Protein AF-A0A4R6TN53-F1 (afdb_monomer)

Nearest PDB structures (foldseek):
  6bdd-assembly1_A  TM=8.957E-01  e=1.710E-15  Kordia algicida OT-1
  6bde-assembly1_A  TM=8.978E-01  e=3.043E-15  Kordia algicida OT-1
  4u9b-assembly1_A  TM=9.109E-01  e=9.668E-14  Shewanella oneidensis MR-1
  4u99-assembly2_B  TM=9.195E-01  e=2.045E-13  Shewanella oneidensis MR-1
  6wqe-assembly1_A  TM=8.572E-01  e=1.031E-11  Shewanella woodyi

Secondary structure (DSSP, 8-state):
-BHHHHHHHHHHHHHHH-HHHHHHHHTT---S--SPP-TT-B--HHHHHHHHHHHHHHTT--HHHHHHHHHHHHHHHHHHH-GGGTTT-SSHHHHHTTIIIIIHHHHHHH-TT----EEEEE-SSTTEEEEEEE-TT--HHHHHHHHHHHHHHTT--EEEEEEEEEETTEEEEEEEEEE-

Foldseek 3Di:
DFLLLVVLLLVLCCVPPNPVLSVVLLVPFPAPDPDRRDGRDDGDPVRVVRSLVSSCVSVVHDSLVSLLQSLLSVLVVCCVVCVVLPVVDLDLQVSVVCVVVPVVVVVCVSPVPDQDWDWDWDDPDPQKIKTKIFGPSPSVSSVNSNSVNSCVVSVKDWDWDWDWDDDPNGIIMITIIGID

pLDDT: mean 96.65, std 2.93, range [79.44, 98.81]

Solvent-accessible surface area (backbone atoms only — not comparable to full-atom values): 9981 Å² total; per-residue (Å²): 72,51,13,47,58,51,52,46,51,54,48,47,42,28,73,76,64,33,61,70,50,38,52,57,35,62,74,69,45,93,53,86,71,84,69,84,73,45,52,92,42,76,48,66,58,61,44,55,51,43,49,48,49,48,42,14,60,78,68,77,38,59,54,59,58,44,33,22,55,48,16,23,53,44,36,53,55,48,41,71,75,44,40,82,78,48,70,86,50,85,48,59,67,66,47,61,67,34,42,57,76,45,53,48,47,56,49,42,72,77,38,80,86,65,88,68,68,48,68,46,81,47,66,90,45,96,52,32,41,33,41,40,38,36,46,98,78,65,61,56,37,30,51,54,10,29,52,51,27,44,24,62,75,54,76,36,51,63,51,80,46,78,50,73,50,77,56,97,94,38,68,38,38,35,43,39,34,38,57,97

Structure (mmCIF, N/CA/C/O backbone):
data_AF-A0A4R6TN53-F1
#
_entry.id   AF-A0A4R6TN53-F1
#
loop_
_atom_site.group_PDB
_atom_site.id
_atom_site.type_symbol
_atom_site.label_atom_id
_atom_site.label_alt_id
_atom_site.label_comp_id
_atom_site.label_asym_id
_atom_site.label_entity_id
_atom_site.label_seq_id
_atom_site.pdbx_PDB_ins_code
_atom_site.Cartn_x
_atom_site.Cartn_y
_atom_site.Cartn_z
_atom_site.occupancy
_atom_site.B_iso_or_equiv
_atom_site.auth_seq_id
_atom_site.auth_comp_id
_atom_site.auth_asym_id
_atom_site.auth_atom_id
_atom_site.pdbx_PDB_model_num
ATOM 1 N N . MET A 1 1 ? -3.847 11.598 4.751 1.00 93.25 1 MET A N 1
ATOM 2 C CA . MET A 1 1 ? -4.171 10.329 4.074 1.00 93.25 1 MET A CA 1
ATOM 3 C C . MET A 1 1 ? -5.519 10.436 3.360 1.00 93.25 1 MET A C 1
ATOM 5 O O . MET A 1 1 ? -6.356 11.223 3.787 1.00 93.25 1 MET A O 1
ATOM 9 N N . LYS A 1 2 ? -5.751 9.711 2.255 1.00 94.12 2 LYS A N 1
ATOM 10 C CA . LYS A 1 2 ? -7.063 9.716 1.573 1.00 94.12 2 LYS A CA 1
ATOM 11 C C . LYS A 1 2 ? -8.054 8.764 2.237 1.00 94.12 2 LYS A C 1
ATOM 13 O O . LYS A 1 2 ? -7.668 7.660 2.607 1.00 94.12 2 LYS A O 1
ATOM 18 N N . GLY A 1 3 ? -9.325 9.166 2.305 1.00 95.62 3 GLY A N 1
ATOM 19 C CA . GLY A 1 3 ? -10.404 8.402 2.942 1.00 95.62 3 GLY A CA 1
ATOM 20 C C . GLY A 1 3 ? -10.583 6.991 2.386 1.00 95.62 3 GLY A C 1
ATOM 21 O O . GLY A 1 3 ? -10.908 6.074 3.127 1.00 95.62 3 GLY A O 1
ATOM 22 N N . ILE A 1 4 ? -10.276 6.776 1.103 1.00 95.50 4 ILE A N 1
ATOM 23 C CA . ILE A 1 4 ? -10.320 5.434 0.503 1.00 95.50 4 ILE A CA 1
ATOM 24 C C . ILE A 1 4 ? -9.406 4.429 1.224 1.00 95.50 4 ILE A C 1
ATOM 26 O O . ILE A 1 4 ? -9.763 3.260 1.317 1.00 95.50 4 ILE A O 1
ATOM 30 N N . ILE A 1 5 ? -8.264 4.872 1.761 1.00 96.81 5 ILE A N 1
ATOM 31 C CA . ILE A 1 5 ? -7.339 4.002 2.499 1.00 96.81 5 ILE A CA 1
ATOM 32 C C . ILE A 1 5 ? -7.921 3.632 3.867 1.00 96.81 5 ILE A C 1
ATOM 34 O O . ILE A 1 5 ? -7.822 2.475 4.260 1.00 96.81 5 ILE A O 1
ATOM 38 N N . PHE A 1 6 ? -8.611 4.560 4.540 1.00 98.19 6 PHE A N 1
ATOM 39 C CA . PHE A 1 6 ? -9.355 4.263 5.771 1.00 98.19 6 PHE A CA 1
ATOM 40 C C . PHE A 1 6 ? -10.470 3.254 5.517 1.00 98.19 6 PHE A C 1
ATOM 42 O O . PHE A 1 6 ? -10.532 2.234 6.190 1.00 98.19 6 PHE A O 1
ATOM 49 N N . ASN A 1 7 ? -11.286 3.470 4.478 1.00 98.19 7 ASN A N 1
ATOM 50 C CA . ASN A 1 7 ? -12.365 2.538 4.143 1.00 98.19 7 ASN A CA 1
ATOM 51 C C . ASN A 1 7 ? -11.832 1.131 3.820 1.00 98.19 7 ASN A C 1
ATOM 53 O O . ASN A 1 7 ? -12.486 0.136 4.121 1.00 98.19 7 ASN A O 1
ATOM 57 N N . ILE A 1 8 ? -10.650 1.029 3.204 1.00 98.50 8 ILE A N 1
ATOM 58 C CA . ILE A 1 8 ? -9.992 -0.259 2.955 1.00 98.50 8 ILE A CA 1
ATOM 59 C C . ILE A 1 8 ? -9.477 -0.880 4.259 1.00 98.50 8 ILE A C 1
ATOM 61 O O . ILE A 1 8 ? -9.660 -2.081 4.435 1.00 98.50 8 ILE A O 1
ATOM 65 N N . ALA A 1 9 ? -8.881 -0.100 5.165 1.00 98.50 9 ALA A N 1
ATOM 66 C CA . ALA A 1 9 ? -8.418 -0.583 6.468 1.00 98.50 9 ALA A CA 1
ATOM 67 C C . ALA A 1 9 ? -9.583 -1.107 7.327 1.00 98.50 9 ALA A C 1
ATOM 69 O O . ALA A 1 9 ? -9.539 -2.241 7.801 1.00 98.50 9 ALA A O 1
ATOM 70 N N . GLU A 1 10 ? -10.671 -0.342 7.435 1.00 98.44 10 GLU A N 1
ATOM 71 C CA . GLU A 1 10 ? -11.910 -0.767 8.099 1.00 98.44 10 GLU A CA 1
ATOM 72 C C . GLU A 1 10 ? -12.455 -2.049 7.463 1.00 98.44 10 GLU A C 1
ATOM 74 O O . GLU A 1 10 ? -12.760 -3.023 8.153 1.00 98.44 10 GLU A O 1
ATOM 79 N N . LYS A 1 11 ? -12.508 -2.100 6.123 1.00 98.62 11 LYS A N 1
ATOM 80 C CA . LYS A 1 11 ? -12.991 -3.283 5.408 1.00 98.62 11 LYS A CA 1
ATOM 81 C C . LYS A 1 11 ? -12.088 -4.495 5.610 1.00 98.62 11 LYS A C 1
ATOM 83 O O . LYS A 1 11 ? -12.608 -5.607 5.700 1.00 98.62 11 LYS A O 1
ATOM 88 N N . PHE A 1 12 ? -10.772 -4.310 5.663 1.00 98.69 12 PHE A N 1
ATOM 89 C CA . PHE A 1 12 ? -9.805 -5.365 5.956 1.00 98.69 12 PHE A CA 1
ATOM 90 C C . PHE A 1 12 ? -10.070 -5.955 7.342 1.00 98.69 12 PHE A C 1
ATOM 92 O O . PHE A 1 12 ? -10.253 -7.168 7.456 1.00 98.69 12 PHE A O 1
ATOM 99 N N . ILE A 1 13 ? -10.189 -5.095 8.359 1.00 98.62 13 ILE A N 1
ATOM 100 C CA . ILE A 1 13 ? -10.469 -5.499 9.739 1.00 98.62 13 ILE A CA 1
ATOM 101 C C . ILE A 1 13 ? -11.800 -6.252 9.816 1.00 98.62 13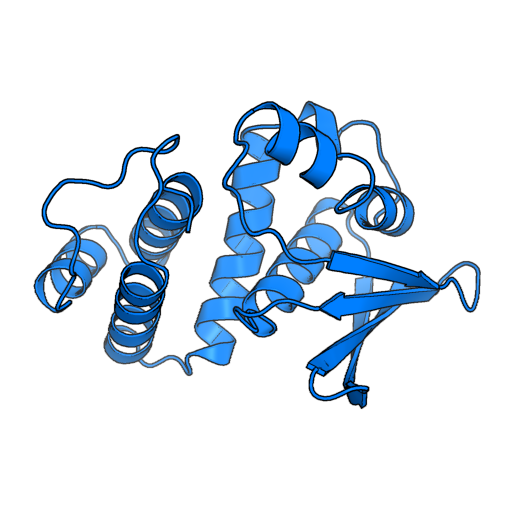 ILE A C 1
ATOM 103 O O . ILE A 1 13 ? -11.830 -7.381 10.302 1.00 98.62 13 ILE A O 1
ATOM 107 N N . ALA A 1 14 ? -12.881 -5.689 9.269 1.00 98.50 14 ALA A N 1
ATOM 108 C CA . ALA A 1 14 ? -14.193 -6.333 9.270 1.00 98.50 14 ALA A CA 1
ATOM 109 C C . ALA A 1 14 ? -14.186 -7.681 8.531 1.00 98.50 14 ALA A C 1
ATOM 111 O O . ALA A 1 14 ? -14.778 -8.652 8.995 1.00 98.50 14 ALA A O 1
ATOM 112 N N . THR A 1 15 ? -13.487 -7.771 7.394 1.00 98.25 15 THR A N 1
ATOM 113 C CA . THR A 1 15 ? -13.427 -9.004 6.592 1.00 98.25 15 THR A CA 1
ATOM 114 C C . THR A 1 15 ? -12.624 -10.105 7.289 1.00 98.25 15 THR A C 1
ATOM 116 O O . THR A 1 15 ? -12.972 -11.277 7.166 1.00 98.25 15 THR A O 1
ATOM 119 N N . ARG A 1 16 ? -11.545 -9.758 8.000 1.00 97.62 16 ARG A N 1
ATOM 120 C CA . ARG A 1 16 ? -10.657 -10.735 8.651 1.00 97.62 16 ARG A CA 1
ATOM 121 C C . ARG A 1 16 ? -11.084 -11.099 10.068 1.00 97.62 16 ARG A C 1
ATOM 123 O O . ARG A 1 16 ? -10.923 -12.251 10.458 1.00 97.62 16 ARG A O 1
ATOM 130 N N . PHE A 1 17 ? -11.614 -10.141 10.821 1.00 97.44 17 PHE A N 1
ATOM 131 C CA . PHE A 1 17 ? -11.842 -10.273 12.262 1.00 97.44 17 PHE A CA 1
ATOM 132 C C . PHE A 1 17 ? -13.297 -10.014 12.686 1.00 97.44 17 PHE A C 1
ATOM 134 O O . PHE A 1 17 ? -13.627 -10.200 13.855 1.00 97.44 17 PHE A O 1
ATOM 141 N N . GLY A 1 18 ? -14.171 -9.636 11.747 1.00 98.19 18 GLY A N 1
ATOM 142 C CA . GLY A 1 18 ? -15.596 -9.391 11.978 1.00 98.19 18 GLY A CA 1
ATOM 143 C C . GLY A 1 18 ? -15.933 -7.938 12.331 1.00 98.19 18 GLY A C 1
ATOM 144 O O . GLY A 1 18 ? -15.102 -7.189 12.844 1.00 98.19 18 GLY A O 1
ATOM 145 N N . GLU A 1 19 ? -17.184 -7.550 12.071 1.00 97.88 19 GLU A N 1
ATOM 146 C CA . GLU A 1 19 ? -17.704 -6.190 12.311 1.00 97.88 19 GLU A CA 1
ATOM 147 C C . GLU A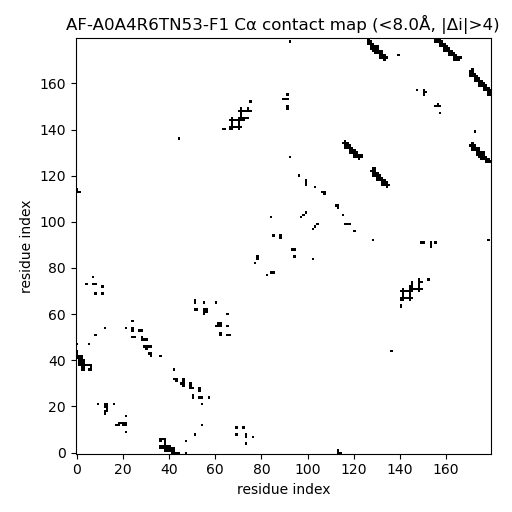 1 19 ? -17.638 -5.790 13.796 1.00 97.88 19 GLU A C 1
ATOM 149 O O . GLU A 1 19 ? -17.276 -4.665 14.121 1.00 97.88 19 GLU A O 1
ATOM 154 N N . GLU A 1 20 ? -17.892 -6.728 14.717 1.00 97.94 20 GLU A N 1
ATOM 155 C CA . GLU A 1 20 ? -17.789 -6.464 16.161 1.00 97.94 20 GLU A CA 1
ATOM 156 C C . GLU A 1 20 ? -16.356 -6.080 16.562 1.00 97.94 20 GLU A C 1
ATOM 158 O O . GLU A 1 20 ? -16.141 -5.183 17.378 1.00 97.94 20 GLU A O 1
ATOM 163 N N . LYS A 1 21 ? -15.346 -6.732 15.967 1.00 97.62 21 LYS A N 1
ATOM 164 C CA . LYS A 1 21 ? -13.945 -6.403 16.242 1.00 97.62 21 LYS A CA 1
ATOM 165 C C . LYS A 1 21 ? -13.587 -5.026 15.692 1.00 97.62 21 LYS A C 1
ATOM 167 O O . LYS A 1 21 ? -12.883 -4.285 16.373 1.00 97.62 21 LYS A O 1
ATOM 172 N N . LEU A 1 22 ? -14.086 -4.682 14.503 1.00 98.31 22 LEU A N 1
ATOM 173 C CA . LEU A 1 22 ? -13.931 -3.344 13.936 1.00 98.31 22 LEU A CA 1
ATOM 174 C C . LEU A 1 22 ? -14.502 -2.276 14.880 1.00 98.31 22 LEU A C 1
ATOM 176 O O . LEU A 1 22 ? -13.798 -1.324 15.202 1.00 98.31 22 LEU A O 1
ATOM 180 N N . GLU A 1 23 ? -15.727 -2.455 15.375 1.00 97.38 23 GLU A N 1
ATOM 181 C CA . GLU A 1 23 ? -16.364 -1.511 16.303 1.00 97.38 23 GLU A CA 1
ATOM 182 C C . GLU A 1 23 ? -15.561 -1.351 17.603 1.00 97.38 23 GLU A C 1
ATOM 184 O O . GLU A 1 23 ? -15.330 -0.229 18.060 1.00 97.38 23 GLU A O 1
ATOM 189 N N . GLN A 1 24 ? -15.068 -2.460 18.167 1.00 97.81 24 GLN A N 1
ATOM 190 C CA . GLN A 1 24 ? -14.203 -2.444 19.352 1.00 97.81 24 GLN A CA 1
ATOM 191 C C . GLN A 1 24 ? -12.887 -1.694 19.112 1.00 97.81 24 GLN A C 1
ATOM 193 O O . GLN A 1 24 ? -12.404 -1.018 20.019 1.00 97.81 24 GLN A O 1
ATOM 198 N N . ILE A 1 25 ? -12.291 -1.837 17.925 1.00 97.88 25 ILE A N 1
ATOM 199 C CA . ILE A 1 25 ? -11.055 -1.141 17.549 1.00 97.88 25 ILE A CA 1
ATOM 200 C C . ILE A 1 25 ? -11.325 0.355 17.401 1.00 97.88 25 ILE A C 1
ATOM 202 O O . ILE A 1 25 ? -10.659 1.147 18.059 1.00 97.88 25 ILE A O 1
ATOM 206 N N . LEU A 1 26 ? -12.318 0.744 16.595 1.00 97.25 26 LEU A N 1
ATOM 207 C CA . LEU A 1 26 ? -12.628 2.155 16.342 1.00 97.25 26 LEU A CA 1
ATOM 208 C C . LEU A 1 26 ? -13.023 2.892 17.628 1.00 97.25 26 LEU A C 1
ATOM 210 O O . LEU A 1 26 ? -12.590 4.017 17.841 1.00 97.25 26 LEU A O 1
ATOM 214 N N . SER A 1 27 ? -13.768 2.234 18.521 1.00 96.56 27 SER A N 1
ATOM 215 C CA . SER A 1 27 ? -14.154 2.801 19.824 1.00 96.56 27 SER A CA 1
ATOM 216 C C . SER A 1 27 ? -12.983 2.963 20.800 1.00 96.56 27 SER A C 1
ATOM 218 O O . SER A 1 27 ? -13.118 3.663 21.800 1.00 96.56 27 SER A O 1
ATOM 220 N N . ALA A 1 28 ? -11.861 2.281 20.553 1.00 97.50 28 ALA A N 1
ATOM 221 C CA . ALA A 1 28 ? -10.653 2.358 21.369 1.00 97.50 28 ALA A CA 1
ATOM 222 C C . ALA A 1 28 ? -9.599 3.323 20.801 1.00 97.50 28 ALA A C 1
ATOM 224 O O . ALA A 1 28 ? -8.576 3.517 21.447 1.00 97.50 28 ALA A O 1
ATOM 225 N N . CYS A 1 29 ? -9.830 3.899 19.617 1.00 97.44 29 CYS A N 1
ATOM 226 C CA . CYS A 1 29 ? -8.911 4.843 18.988 1.00 97.44 29 CYS A CA 1
ATOM 227 C C . CYS A 1 29 ? -9.164 6.274 19.478 1.00 97.44 29 CYS A C 1
ATOM 229 O O . CYS A 1 29 ? -10.311 6.718 19.555 1.00 97.44 29 CYS A O 1
ATOM 231 N N . GLU A 1 30 ? -8.092 7.029 19.709 1.00 96.31 30 GLU A N 1
ATOM 232 C CA . GLU A 1 30 ? -8.161 8.477 19.938 1.00 96.31 30 GLU A CA 1
ATOM 233 C C . GLU A 1 30 ? -7.920 9.229 18.618 1.00 96.31 30 GLU A C 1
ATOM 235 O O . GLU A 1 30 ? -6.810 9.665 18.319 1.00 96.31 30 GLU A O 1
ATOM 240 N N . LEU A 1 31 ? -8.966 9.345 17.791 1.00 97.38 31 LEU A N 1
ATOM 241 C CA . LEU A 1 31 ? -8.885 9.969 16.463 1.00 97.38 31 LEU A CA 1
ATOM 242 C C . LEU A 1 31 ? -9.101 11.488 16.518 1.00 97.38 31 LEU A C 1
ATOM 244 O O . LEU A 1 31 ? -9.965 11.979 17.248 1.00 97.38 31 LEU A O 1
ATOM 248 N N . GLU A 1 32 ? -8.369 12.233 15.687 1.00 97.19 32 GLU A N 1
ATOM 249 C CA . GLU A 1 32 ? -8.637 13.655 15.441 1.00 97.19 32 GLU A CA 1
ATOM 250 C C . GLU A 1 32 ? -9.936 13.839 14.638 1.00 97.19 32 GLU A C 1
ATOM 252 O O . GLU A 1 32 ? -10.703 14.777 14.877 1.00 97.19 32 GLU A O 1
ATOM 257 N N . THR A 1 33 ? -10.190 12.947 13.677 1.00 96.44 33 THR A N 1
ATOM 258 C CA . THR A 1 33 ? -11.419 12.938 12.876 1.00 96.44 33 THR A CA 1
ATOM 259 C C . THR A 1 33 ? -12.581 12.337 13.670 1.00 96.44 33 THR A C 1
ATOM 261 O O . THR A 1 33 ? -12.501 11.204 14.138 1.00 96.44 33 THR A O 1
ATOM 264 N N . ILE A 1 34 ? -13.694 13.072 13.766 1.00 92.50 34 ILE A N 1
ATOM 265 C CA . ILE A 1 34 ? -14.911 12.637 14.476 1.00 92.50 34 ILE A CA 1
ATOM 266 C C . ILE A 1 34 ? -15.932 12.040 13.497 1.00 92.50 34 ILE A C 1
ATOM 268 O O . ILE A 1 34 ? -16.672 11.113 13.828 1.00 92.50 34 ILE A O 1
ATOM 272 N N . GLU A 1 35 ? -16.005 12.583 12.283 1.00 93.25 35 GLU A N 1
ATOM 273 C CA . GLU A 1 35 ? -16.933 12.138 11.253 1.00 93.25 35 GLU A CA 1
ATOM 274 C C . GLU A 1 35 ? -16.449 10.870 10.528 1.00 93.25 35 GLU A C 1
ATOM 276 O O . GLU A 1 35 ? -15.248 10.639 10.396 1.00 93.25 35 GLU A O 1
ATOM 281 N N . PRO A 1 36 ? -17.365 10.066 9.955 1.00 93.81 36 PRO A N 1
ATOM 282 C CA . PRO A 1 36 ? -16.978 8.917 9.145 1.00 93.81 36 PRO A CA 1
ATOM 283 C C . PRO A 1 36 ? -16.060 9.280 7.968 1.00 93.81 36 PRO A C 1
ATOM 285 O O . PRO A 1 36 ? -16.263 10.281 7.268 1.00 93.81 36 PRO A O 1
ATOM 288 N N . PHE A 1 37 ? -15.095 8.405 7.682 1.00 96.88 37 PHE A N 1
ATOM 289 C CA . PHE A 1 37 ? -14.194 8.569 6.547 1.00 96.88 37 PHE A CA 1
ATOM 290 C C . PHE A 1 37 ? -14.931 8.350 5.219 1.00 96.88 37 PHE A C 1
ATOM 292 O O . PHE A 1 37 ? -15.433 7.264 4.929 1.00 96.88 37 PHE A O 1
ATOM 299 N N . VAL A 1 38 ? -14.950 9.365 4.357 1.00 95.25 38 VAL A N 1
ATOM 300 C CA . VAL A 1 38 ? -15.483 9.278 2.994 1.00 95.25 38 VAL A CA 1
ATOM 301 C C . VAL A 1 38 ? -14.349 9.234 1.975 1.00 95.25 38 VAL A C 1
ATOM 303 O O . VAL A 1 38 ? -13.401 10.014 2.040 1.00 95.25 38 VAL A O 1
ATOM 306 N N . GLY A 1 39 ? -14.459 8.339 0.990 1.00 91.94 39 GLY A N 1
ATOM 307 C CA . GLY A 1 39 ? -13.390 8.017 0.034 1.00 91.94 39 GLY A CA 1
ATOM 308 C C . GLY A 1 39 ? -12.611 9.210 -0.562 1.00 91.94 39 GLY A C 1
ATOM 309 O O . GLY A 1 39 ? -11.379 9.196 -0.507 1.00 91.94 39 GLY A O 1
ATOM 310 N N . PRO A 1 40 ? -13.283 10.241 -1.117 1.00 90.62 40 PRO A N 1
ATOM 311 C CA . PRO A 1 40 ? -12.615 11.417 -1.694 1.00 90.62 40 PRO A CA 1
ATOM 312 C C . PRO A 1 40 ? -11.935 12.346 -0.669 1.00 90.62 40 PRO A C 1
ATOM 314 O O . PRO A 1 40 ? -11.068 13.148 -1.046 1.00 90.62 40 PRO A O 1
ATOM 317 N N . GLY A 1 41 ? -12.333 12.248 0.604 1.00 92.56 41 GLY A N 1
ATOM 318 C CA . GLY A 1 41 ? -11.860 13.080 1.706 1.00 92.56 41 GLY A CA 1
ATOM 319 C C . GLY A 1 41 ? -10.368 12.915 1.993 1.00 92.56 41 GLY A C 1
ATOM 320 O O . GLY A 1 41 ? -9.730 11.935 1.591 1.00 92.56 41 GLY A O 1
ATOM 321 N N . THR A 1 42 ? -9.800 13.903 2.680 1.00 93.94 42 THR A N 1
ATOM 322 C CA . THR A 1 42 ? -8.416 13.887 3.165 1.00 93.94 42 THR A CA 1
ATOM 323 C C . THR A 1 42 ? -8.440 14.053 4.679 1.00 93.94 42 THR A C 1
ATOM 325 O O . THR A 1 42 ? -9.051 14.996 5.166 1.00 93.94 42 THR A O 1
ATOM 328 N N . TYR A 1 43 ? -7.743 13.169 5.383 1.00 95.19 43 TYR A N 1
ATOM 329 C CA . TYR A 1 43 ? -7.730 13.074 6.845 1.00 95.19 43 TYR A CA 1
ATOM 330 C C . TYR A 1 43 ? -6.290 13.052 7.374 1.00 95.19 43 TYR A C 1
ATOM 332 O O . TYR A 1 43 ? -5.373 12.816 6.573 1.00 95.19 43 TYR A O 1
ATOM 340 N N . PRO A 1 44 ? -6.051 13.292 8.672 1.00 96.12 44 PRO A N 1
ATOM 341 C CA . PRO A 1 44 ? -4.728 13.176 9.283 1.00 96.12 44 PRO A CA 1
ATOM 342 C C . PRO A 1 44 ? -4.087 11.805 9.039 1.00 96.12 44 PRO A C 1
ATOM 344 O O . PRO A 1 44 ? -4.762 10.782 8.974 1.00 96.12 44 PRO A O 1
ATOM 347 N N . ASP A 1 45 ? -2.765 11.771 8.849 1.00 95.56 45 ASP A N 1
ATOM 348 C CA . ASP A 1 45 ? -2.046 10.495 8.716 1.00 95.56 45 ASP A CA 1
ATOM 349 C C . ASP A 1 45 ? -2.028 9.729 10.051 1.00 95.56 45 ASP A C 1
ATOM 351 O O . ASP A 1 45 ? -2.093 8.501 10.040 1.00 95.56 45 ASP A O 1
ATOM 355 N N . ASN A 1 46 ? -2.003 10.456 11.177 1.00 96.81 46 ASN A N 1
ATOM 356 C CA . ASN A 1 46 ? -2.037 9.884 12.522 1.00 96.81 46 ASN A CA 1
ATOM 357 C C . ASN A 1 46 ? -3.297 9.059 12.773 1.00 96.81 46 ASN A C 1
ATOM 359 O O . ASN A 1 46 ? -3.170 7.972 13.316 1.00 96.81 46 ASN A O 1
ATOM 363 N N . ASP A 1 47 ? -4.467 9.497 12.302 1.00 98.12 47 ASP A N 1
ATOM 364 C CA . ASP A 1 47 ? -5.711 8.736 12.473 1.00 98.12 47 ASP A CA 1
ATOM 365 C C . ASP A 1 47 ? -5.625 7.338 11.845 1.00 98.12 47 ASP A C 1
ATOM 367 O O . ASP A 1 47 ? -6.083 6.360 12.430 1.00 98.12 47 ASP A O 1
ATOM 371 N N . LEU A 1 48 ? -5.008 7.203 10.660 1.00 97.88 48 LEU A N 1
ATOM 372 C CA . LEU A 1 48 ? -4.834 5.876 10.056 1.00 97.88 48 LEU A CA 1
ATOM 373 C C . LEU A 1 48 ? -3.860 5.036 10.885 1.00 97.88 48 LEU A C 1
ATOM 375 O O . LEU A 1 48 ? -4.088 3.843 11.076 1.00 97.88 48 LEU A O 1
ATOM 379 N N . MET A 1 49 ? -2.763 5.645 11.337 1.00 97.81 49 MET A N 1
ATOM 380 C CA . MET A 1 49 ? -1.758 4.938 12.125 1.00 97.81 49 MET A CA 1
ATOM 381 C C . MET A 1 49 ? -2.324 4.485 13.470 1.00 97.81 49 MET A C 1
ATOM 383 O O . MET A 1 49 ? -2.062 3.353 13.859 1.00 97.81 49 MET A O 1
ATOM 387 N N . GLU A 1 50 ? -3.148 5.301 14.123 1.00 98.31 50 GLU A N 1
ATOM 388 C CA . GLU A 1 50 ? -3.874 4.955 15.346 1.00 98.31 50 GLU A CA 1
ATOM 389 C C . GLU A 1 50 ? -4.764 3.726 15.125 1.00 98.31 50 GLU A C 1
ATOM 391 O O . GLU A 1 50 ? -4.637 2.734 15.841 1.00 98.31 50 GLU A O 1
ATOM 396 N N . ILE A 1 51 ? -5.580 3.721 14.062 1.00 98.50 51 ILE A N 1
ATOM 397 C CA . ILE A 1 51 ? -6.416 2.561 13.709 1.00 98.50 51 ILE A CA 1
ATOM 398 C C . ILE A 1 51 ? -5.556 1.314 13.490 1.00 98.50 51 ILE A C 1
ATOM 400 O O . ILE A 1 51 ? -5.892 0.242 13.988 1.00 98.50 51 ILE A O 1
ATOM 404 N N . VAL A 1 52 ? -4.447 1.431 12.757 1.00 98.50 52 VAL A N 1
ATOM 405 C CA . VAL A 1 52 ? -3.533 0.311 12.485 1.00 98.50 52 VAL A CA 1
ATOM 406 C C . VAL A 1 52 ? -2.897 -0.219 13.771 1.00 98.50 52 VAL A C 1
ATOM 408 O O . VAL A 1 52 ? -2.864 -1.432 13.970 1.00 98.50 52 VAL A O 1
ATOM 411 N N . HIS A 1 53 ? -2.392 0.662 14.635 1.00 98.44 53 HIS A N 1
ATOM 412 C CA . HIS A 1 53 ? -1.743 0.287 15.889 1.00 98.44 53 HIS A CA 1
ATOM 413 C C . HIS A 1 53 ? -2.730 -0.391 16.841 1.00 98.44 53 HIS A C 1
ATOM 415 O O . HIS A 1 53 ? -2.467 -1.509 17.291 1.00 98.44 53 HIS A O 1
ATOM 421 N N . THR A 1 54 ? -3.892 0.224 17.059 1.00 98.62 54 THR A N 1
ATOM 422 C CA . THR A 1 54 ? -4.952 -0.325 17.909 1.00 98.62 54 THR A CA 1
ATOM 423 C C . THR A 1 54 ? -5.489 -1.638 17.346 1.00 98.62 54 THR A C 1
ATOM 425 O O . THR A 1 54 ? -5.705 -2.591 18.096 1.00 98.62 54 THR A O 1
ATOM 428 N N . ALA A 1 55 ? -5.658 -1.748 16.024 1.00 98.56 55 ALA A N 1
ATOM 429 C CA . ALA A 1 55 ? -6.073 -2.996 15.393 1.00 98.56 55 ALA 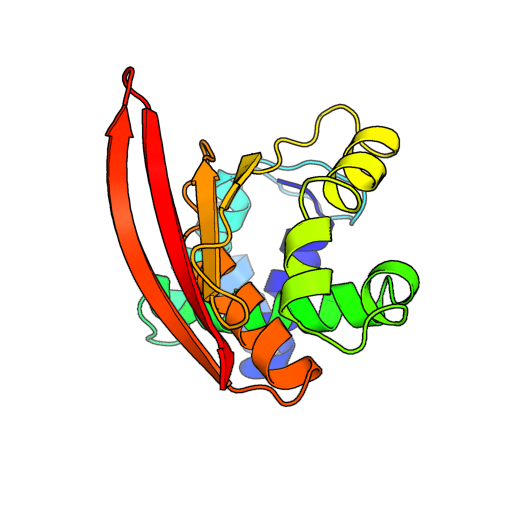A CA 1
ATOM 430 C C . ALA A 1 55 ? -5.049 -4.112 15.610 1.00 98.56 55 ALA A C 1
ATOM 432 O O . ALA A 1 55 ? -5.433 -5.189 16.060 1.00 98.56 55 ALA A O 1
ATOM 433 N N . ALA A 1 56 ? -3.771 -3.848 15.321 1.00 98.50 56 ALA A N 1
ATOM 434 C CA . ALA A 1 56 ? -2.682 -4.808 15.466 1.00 98.50 56 ALA A CA 1
ATOM 435 C C . ALA A 1 56 ? -2.572 -5.330 16.909 1.00 98.50 56 ALA A C 1
ATOM 437 O O . ALA A 1 56 ? -2.502 -6.541 17.114 1.00 98.50 56 ALA A O 1
ATOM 438 N N . GLU A 1 57 ? -2.667 -4.445 17.907 1.00 98.25 57 GLU A N 1
ATOM 439 C CA . GLU A 1 57 ? -2.694 -4.827 19.323 1.00 98.25 57 GLU A CA 1
ATOM 440 C C . GLU A 1 57 ? -3.906 -5.714 19.657 1.00 98.25 57 GLU A C 1
ATOM 442 O O . GLU A 1 57 ? -3.762 -6.776 20.262 1.00 98.25 57 GLU A O 1
ATOM 447 N N . LYS A 1 58 ? -5.115 -5.322 19.230 1.00 97.50 58 LYS A N 1
ATOM 448 C CA . LYS A 1 58 ? -6.362 -6.046 19.544 1.00 97.50 58 LYS A CA 1
ATOM 449 C C . LYS A 1 58 ? -6.446 -7.439 18.924 1.00 97.50 58 LYS A C 1
ATOM 451 O O . LYS A 1 58 ? -7.254 -8.247 19.394 1.00 97.50 58 LYS A O 1
ATOM 456 N N . VAL A 1 59 ? -5.677 -7.702 17.870 1.00 96.88 59 VAL A N 1
ATOM 457 C CA . VAL A 1 59 ? -5.626 -9.003 17.184 1.00 96.88 59 VAL A CA 1
ATOM 458 C C . VAL A 1 59 ? -4.315 -9.757 17.429 1.00 96.88 59 VAL A C 1
ATOM 460 O O . VAL A 1 59 ? -4.106 -10.793 16.805 1.00 96.88 59 VAL A O 1
ATOM 463 N N . ASP A 1 60 ? -3.471 -9.262 18.341 1.00 97.31 60 ASP A N 1
ATOM 464 C CA . ASP A 1 60 ? -2.184 -9.857 18.726 1.00 97.31 60 ASP A CA 1
ATOM 465 C C . ASP A 1 60 ? -1.243 -10.101 17.529 1.00 97.31 60 ASP A C 1
ATOM 467 O O . ASP A 1 60 ? -0.643 -11.165 17.365 1.00 97.31 60 ASP A O 1
ATOM 471 N N . LEU A 1 61 ? -1.135 -9.099 16.649 1.00 97.75 61 LEU A N 1
ATOM 472 C CA . LEU A 1 61 ? -0.210 -9.100 15.517 1.00 97.75 61 LEU A CA 1
ATOM 473 C C . LEU A 1 61 ? 0.827 -7.979 15.655 1.00 97.75 61 LEU A C 1
ATOM 475 O O . LEU A 1 61 ? 0.481 -6.849 15.999 1.00 97.75 61 LEU A O 1
ATOM 479 N N . PRO A 1 62 ? 2.103 -8.225 15.304 1.00 98.44 62 PRO A N 1
ATOM 480 C CA . PRO A 1 62 ? 3.059 -7.145 15.111 1.00 98.44 62 PRO A CA 1
ATOM 481 C C . PRO A 1 62 ? 2.562 -6.169 14.038 1.00 98.44 62 PRO A C 1
ATOM 483 O O . PRO A 1 62 ? 2.128 -6.587 12.965 1.00 98.44 62 PRO A O 1
ATOM 486 N N . VAL A 1 63 ? 2.695 -4.864 14.282 1.00 98.38 63 VAL A N 1
ATOM 487 C CA . VAL A 1 63 ? 2.277 -3.812 13.334 1.00 98.38 63 VAL A CA 1
ATOM 488 C C . VAL A 1 63 ? 2.849 -4.009 11.920 1.00 98.38 63 VAL A C 1
ATOM 490 O O . VAL A 1 63 ? 2.076 -3.878 10.970 1.00 98.38 63 VAL A O 1
ATOM 493 N N . PRO A 1 64 ? 4.139 -4.375 11.732 1.00 98.19 64 PRO A N 1
ATOM 494 C CA . PRO A 1 64 ? 4.667 -4.677 10.400 1.00 98.19 64 PRO A CA 1
ATOM 495 C C . PRO A 1 64 ? 3.895 -5.793 9.689 1.00 98.19 64 PRO A C 1
ATOM 497 O O . PRO A 1 64 ? 3.554 -5.668 8.518 1.00 98.19 64 PRO A O 1
ATOM 500 N N . GLU A 1 65 ? 3.555 -6.864 10.406 1.00 98.50 65 GLU A N 1
ATOM 501 C CA . GLU A 1 65 ? 2.812 -7.996 9.848 1.00 98.50 65 GLU A CA 1
ATOM 502 C C . GLU A 1 65 ? 1.371 -7.601 9.499 1.00 98.50 65 GLU A C 1
ATOM 504 O O . GLU A 1 65 ? 0.892 -7.888 8.401 1.00 98.50 65 GLU A O 1
ATOM 509 N N . PHE A 1 66 ? 0.700 -6.854 10.380 1.00 98.62 66 PHE A N 1
ATOM 510 C CA . PHE A 1 66 ? -0.633 -6.316 1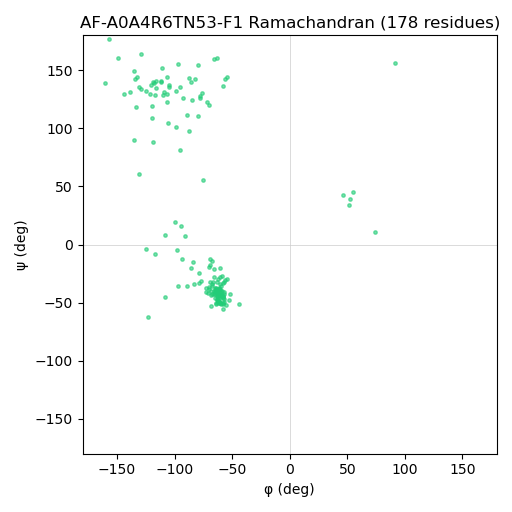0.105 1.00 98.62 66 PHE A CA 1
ATOM 511 C C . PHE A 1 66 ? -0.637 -5.425 8.852 1.00 98.62 66 PHE A C 1
ATOM 513 O O . PHE A 1 66 ? -1.490 -5.574 7.978 1.00 98.62 66 PHE A O 1
ATOM 520 N N . MET A 1 67 ? 0.344 -4.527 8.729 1.00 98.62 67 MET A N 1
ATOM 521 C CA . MET A 1 67 ? 0.491 -3.625 7.583 1.00 98.62 67 MET A CA 1
ATOM 522 C C . MET A 1 67 ? 0.758 -4.375 6.275 1.00 98.62 67 MET A C 1
ATOM 524 O O . MET A 1 67 ? 0.192 -3.999 5.247 1.00 98.62 67 MET A O 1
ATOM 528 N N . LYS A 1 68 ? 1.546 -5.459 6.299 1.00 98.69 68 LYS A N 1
ATOM 529 C CA . LYS A 1 68 ? 1.753 -6.335 5.131 1.00 98.69 68 LYS A CA 1
ATOM 530 C C . LYS A 1 68 ? 0.458 -7.012 4.697 1.00 98.69 68 LYS A C 1
ATOM 532 O O . LYS A 1 68 ? 0.105 -6.966 3.518 1.00 98.69 68 LYS A O 1
ATOM 537 N N . GLN A 1 69 ? -0.291 -7.585 5.637 1.00 98.75 69 GLN A N 1
ATOM 538 C CA . GLN A 1 69 ? -1.580 -8.216 5.334 1.00 98.75 69 GLN A CA 1
ATOM 539 C C . GLN A 1 69 ? -2.609 -7.200 4.822 1.00 98.75 69 GLN A C 1
ATOM 541 O O . GLN A 1 69 ? -3.333 -7.470 3.860 1.00 98.75 69 GLN A O 1
ATOM 546 N N . MET A 1 70 ? -2.645 -6.006 5.417 1.00 98.69 70 MET A N 1
ATOM 547 C CA . MET A 1 70 ? -3.495 -4.912 4.956 1.00 98.69 70 MET A CA 1
ATOM 548 C C . MET A 1 70 ? -3.083 -4.434 3.560 1.00 98.69 70 MET A C 1
ATOM 550 O O . MET A 1 70 ? -3.952 -4.180 2.729 1.00 98.69 70 MET A O 1
ATOM 554 N N . GLY A 1 71 ? -1.784 -4.334 3.263 1.00 98.75 71 GLY A N 1
ATOM 555 C CA . GLY A 1 71 ? -1.267 -3.948 1.947 1.00 98.75 71 GLY A CA 1
ATOM 556 C C . GLY A 1 71 ? -1.662 -4.936 0.856 1.00 98.75 71 GLY A C 1
ATOM 557 O O . GLY A 1 71 ? -2.151 -4.530 -0.198 1.00 98.75 71 GLY A O 1
ATOM 558 N N . HIS A 1 72 ? -1.558 -6.233 1.149 1.00 98.81 72 HIS A N 1
ATOM 559 C CA . HIS A 1 72 ? -2.030 -7.301 0.266 1.00 98.81 72 HIS A CA 1
ATOM 560 C C . HIS A 1 72 ? -3.522 -7.152 -0.040 1.00 98.81 72 HIS A C 1
ATOM 562 O O . HIS A 1 72 ? -3.918 -7.051 -1.202 1.00 98.81 72 HIS A O 1
ATOM 568 N N . PHE A 1 73 ? -4.350 -7.001 0.996 1.00 98.81 73 PHE A N 1
ATOM 569 C CA . PHE A 1 73 ? -5.785 -6.770 0.831 1.00 98.81 73 PHE A CA 1
ATOM 570 C C . PHE A 1 73 ? -6.092 -5.476 0.056 1.00 98.81 73 PHE A C 1
ATOM 572 O O . PHE A 1 73 ? -7.005 -5.436 -0.774 1.00 98.81 73 PHE A O 1
ATOM 579 N N . THR A 1 74 ? -5.311 -4.420 0.302 1.00 98.69 74 THR A N 1
ATOM 580 C CA . THR A 1 74 ? -5.441 -3.119 -0.364 1.00 98.69 74 THR A CA 1
ATOM 581 C C . THR A 1 74 ? -5.251 -3.251 -1.867 1.00 98.69 74 THR A C 1
ATOM 583 O O . THR A 1 74 ? -6.048 -2.686 -2.617 1.00 98.69 74 THR A O 1
ATOM 586 N N . PHE A 1 75 ? -4.259 -4.027 -2.317 1.00 98.69 75 PHE A N 1
ATOM 587 C CA . PHE A 1 75 ? -4.038 -4.262 -3.743 1.00 98.69 75 PHE A CA 1
ATOM 588 C C . PHE A 1 75 ? -5.307 -4.808 -4.413 1.00 98.69 75 PHE A C 1
ATOM 590 O O . PHE A 1 75 ? -5.800 -4.209 -5.369 1.00 98.69 75 PHE A O 1
ATOM 597 N N . PHE A 1 76 ? -5.900 -5.874 -3.865 1.00 98.56 76 PHE A N 1
ATOM 598 C CA . PHE A 1 76 ? -7.103 -6.482 -4.441 1.00 98.56 76 PHE A CA 1
ATOM 599 C C . PHE A 1 76 ? -8.297 -5.529 -4.461 1.00 98.56 76 PHE A C 1
ATOM 601 O O . PHE A 1 76 ? -9.025 -5.478 -5.451 1.00 98.56 76 PHE A O 1
ATOM 608 N N . LYS A 1 77 ? -8.493 -4.731 -3.404 1.00 98.44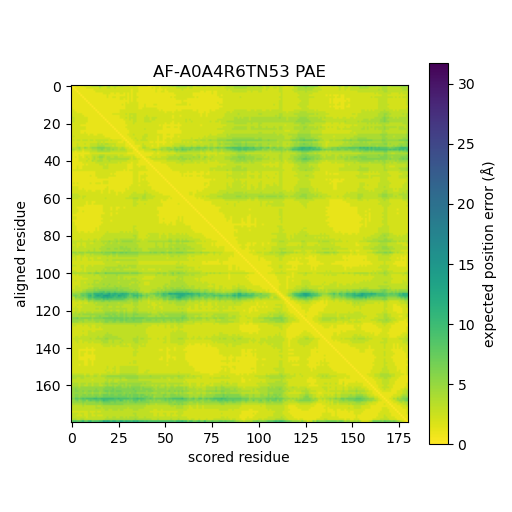 77 LYS A N 1
ATOM 609 C CA . LYS A 1 77 ? -9.589 -3.750 -3.362 1.00 98.44 77 LYS A CA 1
ATOM 610 C C . LYS A 1 77 ? -9.403 -2.623 -4.373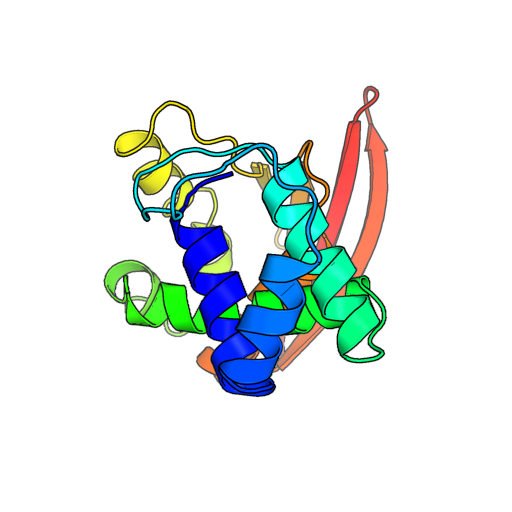 1.00 98.44 77 LYS A C 1
ATOM 612 O O . LYS A 1 77 ? -10.384 -2.160 -4.955 1.00 98.44 77 LYS A O 1
ATOM 617 N N . LEU A 1 78 ? -8.167 -2.188 -4.610 1.00 97.50 78 LEU A N 1
ATOM 618 C CA . LEU A 1 78 ? -7.871 -1.190 -5.637 1.00 97.50 78 LEU A CA 1
ATOM 619 C C . LEU A 1 78 ? -8.001 -1.772 -7.049 1.00 97.50 78 LEU A C 1
ATOM 621 O O . LEU A 1 78 ? -8.585 -1.111 -7.905 1.00 97.50 78 LEU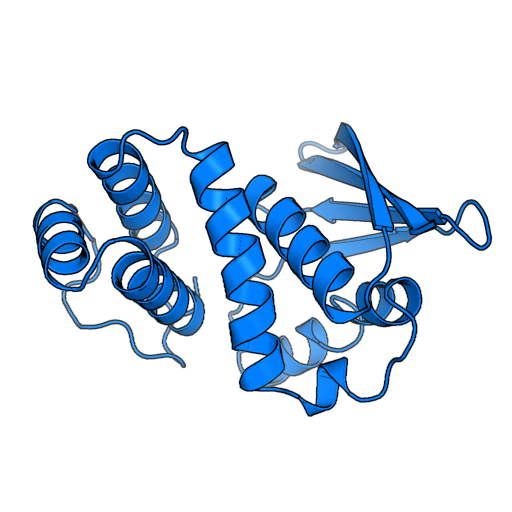 A O 1
ATOM 625 N N . ALA A 1 79 ? -7.535 -3.001 -7.280 1.00 97.69 79 ALA A N 1
ATOM 626 C CA . ALA A 1 79 ? -7.664 -3.697 -8.560 1.00 97.69 79 ALA A CA 1
ATOM 627 C C . ALA A 1 79 ? -9.136 -3.960 -8.929 1.00 97.69 79 ALA A C 1
ATOM 629 O O . ALA A 1 79 ? -9.537 -3.721 -10.064 1.00 97.69 79 ALA A O 1
ATOM 630 N N . GLU A 1 80 ? -9.961 -4.369 -7.960 1.00 97.31 80 GLU A N 1
ATOM 631 C CA . GLU A 1 80 ? -11.412 -4.541 -8.123 1.00 97.31 80 GLU A CA 1
ATOM 632 C C . GLU A 1 80 ? -12.104 -3.216 -8.473 1.00 97.31 80 GLU A C 1
ATOM 634 O O . GLU A 1 80 ? -12.969 -3.161 -9.347 1.00 97.31 80 GLU A O 1
ATOM 639 N N . ARG A 1 81 ? -11.718 -2.126 -7.800 1.00 95.88 81 ARG A N 1
ATOM 640 C CA . ARG A 1 81 ? -12.343 -0.810 -7.980 1.00 95.88 81 ARG A CA 1
ATOM 641 C C . ARG A 1 81 ? -11.893 -0.096 -9.254 1.00 95.88 81 ARG A C 1
ATOM 643 O O . ARG A 1 81 ? -12.669 0.673 -9.822 1.00 95.88 81 ARG A O 1
ATOM 650 N N . TYR A 1 82 ? -10.654 -0.318 -9.686 1.00 95.69 82 TYR A N 1
ATOM 651 C CA . TYR A 1 82 ? -10.045 0.343 -10.839 1.00 95.69 82 TYR A CA 1
ATOM 652 C C . TYR A 1 82 ? -9.391 -0.667 -11.797 1.00 95.69 82 TYR A C 1
ATOM 654 O O . TYR A 1 82 ? -8.190 -0.574 -12.073 1.00 95.69 82 TYR A O 1
ATOM 662 N N . PRO A 1 83 ? -10.171 -1.607 -12.363 1.00 96.88 83 PRO A N 1
ATOM 663 C CA . PRO A 1 83 ? -9.630 -2.714 -13.153 1.00 96.88 83 PRO A CA 1
ATOM 664 C C . PRO A 1 83 ? -8.864 -2.238 -14.389 1.00 96.88 83 PRO A C 1
ATOM 666 O O . PRO A 1 83 ? -7.913 -2.887 -14.806 1.00 96.88 83 PRO A O 1
ATOM 669 N N . ASN A 1 84 ? -9.206 -1.067 -14.934 1.00 96.81 84 ASN A N 1
ATOM 670 C CA . ASN A 1 84 ? -8.548 -0.486 -16.107 1.00 96.81 84 ASN A CA 1
ATOM 671 C C . ASN A 1 84 ? -7.045 -0.214 -15.915 1.00 96.81 84 ASN A C 1
ATOM 673 O O . ASN A 1 84 ? -6.341 -0.087 -16.911 1.00 96.81 84 ASN A O 1
ATOM 677 N N . PHE A 1 85 ? -6.549 -0.109 -14.676 1.00 96.56 85 PHE A N 1
ATOM 678 C CA . PHE A 1 85 ? -5.113 0.050 -14.419 1.00 96.56 85 PHE A CA 1
ATOM 679 C C . PHE A 1 85 ? -4.355 -1.275 -14.351 1.00 96.56 85 PHE A C 1
ATOM 681 O O . PHE A 1 85 ? -3.141 -1.264 -14.504 1.00 96.56 85 PHE A O 1
ATOM 688 N N . VAL A 1 86 ? -5.040 -2.395 -14.114 1.00 97.19 86 VAL A N 1
ATOM 689 C CA . VAL A 1 86 ? -4.399 -3.706 -13.914 1.00 97.19 86 VAL A CA 1
ATOM 690 C C . VAL A 1 86 ? -4.644 -4.625 -15.110 1.00 97.19 86 VAL A C 1
ATOM 692 O O . VAL A 1 86 ? -3.707 -5.214 -15.633 1.00 97.19 86 VAL A O 1
ATOM 695 N N . ALA A 1 87 ? -5.883 -4.673 -15.608 1.00 96.56 87 ALA A N 1
ATOM 696 C CA . ALA A 1 87 ? -6.322 -5.544 -16.699 1.00 96.56 87 ALA A CA 1
ATOM 697 C C . ALA A 1 87 ? -5.512 -5.454 -18.012 1.00 96.56 87 ALA A C 1
ATOM 699 O O . ALA A 1 87 ? -5.459 -6.460 -18.718 1.00 96.56 87 ALA A O 1
ATOM 700 N N . PRO A 1 88 ? -4.893 -4.313 -18.386 1.00 97.56 88 PRO A N 1
ATOM 701 C CA . PRO A 1 88 ? -4.056 -4.252 -19.586 1.00 97.56 88 PRO A CA 1
ATOM 702 C C . PRO A 1 88 ? -2.736 -5.028 -19.497 1.00 97.56 88 PRO A C 1
ATOM 704 O O . PRO A 1 88 ? -2.078 -5.194 -20.523 1.00 97.56 88 PRO A O 1
ATOM 707 N N . TYR A 1 89 ? -2.324 -5.464 -18.306 1.00 97.69 89 TYR A N 1
ATOM 708 C CA . TYR A 1 89 ? -1.033 -6.105 -18.080 1.00 97.69 89 TYR A CA 1
ATOM 709 C C . TYR A 1 89 ? -1.206 -7.607 -17.861 1.00 97.69 89 TYR A C 1
ATOM 711 O O . TYR A 1 89 ? -2.162 -8.053 -17.234 1.00 97.69 89 TYR A O 1
ATOM 719 N N . SER A 1 90 ? -0.246 -8.389 -18.350 1.00 95.81 90 SER A N 1
ATOM 720 C CA . SER A 1 90 ? -0.119 -9.827 -18.068 1.00 95.81 90 SER A CA 1
ATOM 721 C C . SER A 1 90 ? 1.172 -10.173 -17.322 1.00 95.81 90 SER A C 1
ATOM 723 O O . SER A 1 90 ? 1.349 -11.313 -16.912 1.00 95.81 90 SER A O 1
ATOM 725 N N . ASN A 1 91 ? 2.082 -9.206 -17.174 1.00 96.31 91 ASN A N 1
ATOM 726 C CA . ASN A 1 91 ? 3.352 -9.347 -16.475 1.00 96.31 91 ASN A CA 1
ATOM 727 C C . ASN A 1 91 ? 3.366 -8.399 -15.255 1.00 96.31 91 ASN A C 1
ATOM 729 O O . ASN A 1 91 ? 3.095 -7.202 -15.415 1.00 96.31 91 ASN A O 1
ATOM 733 N N . PRO A 1 92 ? 3.689 -8.891 -14.043 1.00 97.88 92 PRO A N 1
ATOM 734 C CA . PRO A 1 92 ? 3.689 -8.070 -12.834 1.00 97.88 92 PRO A CA 1
ATOM 735 C C . PRO A 1 92 ? 4.767 -6.980 -12.840 1.00 97.88 92 PRO A C 1
ATOM 737 O O . PRO A 1 92 ? 4.538 -5.904 -12.289 1.00 97.88 92 PRO A O 1
ATOM 740 N N . LYS A 1 93 ? 5.927 -7.220 -13.466 1.00 97.94 93 LYS A N 1
ATOM 741 C CA . LYS A 1 93 ? 7.007 -6.232 -13.596 1.00 97.94 93 LYS A CA 1
ATOM 742 C C . LYS A 1 93 ? 6.533 -5.020 -14.400 1.00 97.94 93 LYS A C 1
ATOM 744 O O . LYS A 1 93 ? 6.668 -3.893 -13.922 1.00 97.94 93 LYS A O 1
ATOM 749 N N . ASP A 1 94 ? 5.890 -5.259 -15.546 1.00 97.31 94 ASP A N 1
ATOM 750 C CA . ASP A 1 94 ? 5.325 -4.200 -16.394 1.00 97.31 94 ASP A CA 1
ATOM 751 C C . ASP A 1 94 ? 4.273 -3.383 -15.632 1.00 97.31 94 ASP A C 1
ATOM 753 O O . ASP A 1 94 ? 4.294 -2.152 -15.659 1.00 97.31 94 ASP A O 1
ATOM 757 N N . PHE A 1 95 ? 3.391 -4.056 -14.884 1.00 98.38 95 PHE A N 1
ATOM 758 C CA . PHE A 1 95 ? 2.405 -3.386 -14.038 1.00 98.38 95 PHE A CA 1
ATOM 759 C C . PHE A 1 95 ? 3.069 -2.507 -12.962 1.00 98.38 95 PHE A C 1
ATOM 761 O O . PHE A 1 95 ? 2.728 -1.327 -12.832 1.00 98.38 95 PHE A O 1
ATOM 768 N N . LEU A 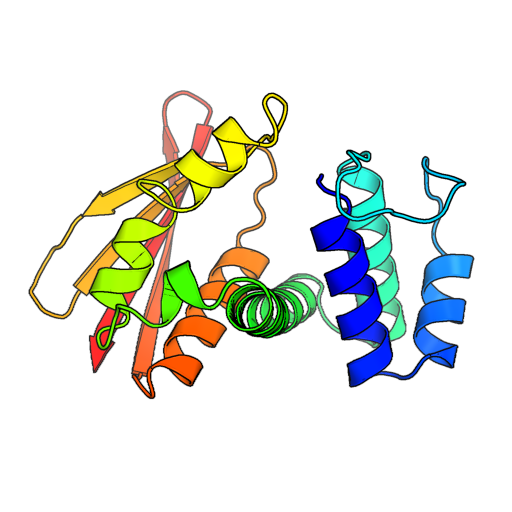1 96 ? 4.040 -3.039 -12.211 1.00 98.38 96 LEU A N 1
ATOM 769 C CA . LEU A 1 96 ? 4.715 -2.321 -11.120 1.00 98.38 96 LEU A CA 1
ATOM 770 C C . LEU A 1 96 ? 5.422 -1.044 -11.599 1.00 98.38 96 LEU A C 1
ATOM 772 O O . LEU A 1 96 ? 5.405 -0.025 -10.898 1.00 98.38 96 LEU A O 1
ATOM 776 N N . MET A 1 97 ? 5.987 -1.060 -12.808 1.00 97.75 97 MET A N 1
ATOM 777 C CA . MET A 1 97 ? 6.633 0.104 -13.430 1.00 97.75 97 MET A CA 1
ATOM 778 C C . MET A 1 97 ? 5.656 1.234 -13.795 1.00 97.75 97 MET A C 1
ATOM 780 O O . MET A 1 97 ? 6.070 2.372 -14.043 1.00 97.75 97 MET A O 1
ATOM 784 N N . THR A 1 98 ? 4.350 0.956 -13.792 1.00 97.69 98 THR A N 1
ATOM 785 C CA . THR A 1 98 ? 3.306 1.940 -14.117 1.00 97.69 98 THR A CA 1
ATOM 786 C C . THR A 1 98 ? 2.736 2.640 -12.886 1.00 97.69 98 THR A C 1
ATOM 788 O O . THR A 1 98 ? 2.060 3.662 -13.022 1.00 97.69 98 THR A O 1
ATOM 791 N N . VAL A 1 99 ? 3.029 2.140 -11.680 1.00 97.44 99 VAL A N 1
ATOM 792 C CA . VAL A 1 99 ? 2.423 2.633 -10.436 1.00 97.44 99 VAL A CA 1
ATOM 793 C C . VAL A 1 99 ? 2.688 4.125 -10.231 1.00 97.44 99 VAL A C 1
ATOM 795 O O . VAL A 1 99 ? 1.731 4.891 -10.131 1.00 97.44 99 VAL A O 1
ATOM 798 N N . ASP A 1 100 ? 3.945 4.582 -10.229 1.00 96.69 100 ASP A N 1
ATOM 799 C CA . ASP A 1 100 ? 4.209 6.015 -10.011 1.00 96.69 100 ASP A CA 1
ATOM 800 C C . ASP A 1 100 ? 4.072 6.862 -11.288 1.00 96.69 100 ASP A C 1
ATOM 802 O O . ASP A 1 100 ? 3.593 8.000 -11.247 1.00 96.69 100 ASP A O 1
ATOM 806 N N . ASN A 1 101 ? 4.427 6.287 -12.441 1.00 95.06 101 ASN A N 1
ATOM 807 C CA . ASN A 1 101 ? 4.466 6.997 -13.724 1.00 95.06 101 ASN A CA 1
ATOM 808 C C . ASN A 1 101 ? 3.088 7.182 -14.377 1.00 95.06 101 ASN A C 1
ATOM 810 O O . ASN A 1 101 ? 2.905 8.114 -15.159 1.00 95.06 101 ASN A O 1
ATOM 814 N N . VAL A 1 102 ? 2.115 6.320 -14.063 1.00 96.31 102 VAL A N 1
ATOM 815 C CA . VAL A 1 102 ? 0.758 6.364 -14.629 1.00 96.31 102 VAL A CA 1
ATOM 816 C C . VAL A 1 102 ? -0.275 6.479 -13.517 1.00 96.31 102 VAL A C 1
ATOM 818 O O . VAL A 1 102 ? -0.971 7.490 -13.435 1.00 96.31 102 VAL A O 1
ATOM 821 N N . ILE A 1 103 ? -0.361 5.492 -12.621 1.00 95.94 103 ILE A N 1
ATOM 822 C CA . ILE A 1 103 ? -1.460 5.412 -11.644 1.00 95.94 103 ILE A CA 1
ATOM 823 C C . ILE A 1 103 ? -1.422 6.613 -10.691 1.00 95.94 103 ILE A C 1
ATOM 825 O O . ILE A 1 103 ? -2.412 7.334 -10.558 1.00 95.94 103 ILE A O 1
ATOM 829 N N . HIS A 1 104 ? -0.274 6.903 -10.075 1.00 95.62 104 HIS A N 1
ATOM 830 C CA . HIS A 1 104 ? -0.134 8.070 -9.203 1.00 95.62 104 HIS A CA 1
ATOM 831 C C . HIS A 1 104 ? -0.275 9.399 -9.956 1.00 95.62 104 HIS A C 1
ATOM 833 O O . HIS A 1 104 ? -0.730 10.382 -9.368 1.00 95.62 104 HIS A O 1
ATOM 839 N N . VAL A 1 105 ? 0.058 9.456 -11.251 1.00 95.19 105 VAL A N 1
ATOM 840 C CA . VAL A 1 105 ? -0.208 10.641 -12.082 1.00 95.19 105 VAL A CA 1
ATOM 841 C C . VAL A 1 105 ? -1.713 10.871 -12.226 1.00 95.19 105 VAL A C 1
ATOM 843 O O . VAL A 1 105 ? -2.168 11.995 -12.008 1.00 95.19 105 VAL A O 1
ATOM 846 N N . GLU A 1 106 ? -2.501 9.832 -12.514 1.00 95.06 106 GLU A N 1
ATOM 847 C CA . GLU A 1 106 ? -3.965 9.943 -12.584 1.00 95.06 106 GLU A CA 1
ATOM 848 C C . GLU A 1 106 ? -4.581 10.323 -11.232 1.00 95.06 106 GLU A C 1
ATOM 850 O O . GLU A 1 106 ? -5.452 11.195 -11.164 1.00 95.06 106 GLU A O 1
ATOM 855 N N . VAL A 1 107 ? -4.078 9.758 -10.130 1.00 92.56 107 VAL A N 1
ATOM 856 C CA . VAL A 1 107 ? -4.515 10.135 -8.777 1.00 92.56 107 VAL A CA 1
ATOM 857 C C . VAL A 1 107 ? -4.242 11.619 -8.499 1.00 92.56 107 VAL A C 1
ATOM 859 O O . VAL A 1 107 ? -5.139 12.318 -8.025 1.00 92.56 107 VAL A O 1
ATOM 862 N N . ARG A 1 108 ? -3.053 12.135 -8.850 1.00 92.31 108 ARG A N 1
ATOM 863 C CA . ARG A 1 108 ? -2.691 13.557 -8.673 1.00 92.31 108 ARG A CA 1
ATOM 864 C C . ARG A 1 108 ? -3.574 14.506 -9.490 1.00 92.31 108 ARG A C 1
ATOM 866 O O . ARG A 1 108 ? -3.840 15.620 -9.041 1.00 92.31 108 ARG A O 1
ATOM 873 N N . LYS A 1 109 ? -4.061 14.084 -10.665 1.00 92.62 109 LYS A N 1
ATOM 874 C CA . LYS A 1 109 ? -5.003 14.883 -11.477 1.00 92.62 109 LYS A CA 1
ATOM 875 C C . LYS A 1 109 ? -6.349 15.067 -10.778 1.00 92.62 109 LYS A C 1
ATOM 877 O O . LYS A 1 109 ? -6.919 16.154 -10.839 1.00 92.62 109 LYS A O 1
ATOM 882 N N . LEU A 1 110 ? -6.845 14.016 -10.124 1.00 89.94 110 LEU A N 1
ATOM 883 C CA . LEU A 1 110 ? -8.125 14.036 -9.412 1.00 89.94 110 LEU A CA 1
ATOM 884 C C . LEU A 1 110 ? -8.016 14.718 -8.045 1.00 89.94 110 LEU A C 1
ATOM 886 O O . LEU A 1 110 ? -8.955 15.373 -7.598 1.00 89.94 110 LEU A O 1
ATOM 890 N N . TYR A 1 111 ? -6.866 14.583 -7.385 1.00 87.75 111 TYR A N 1
ATOM 891 C CA . TYR A 1 111 ? -6.669 15.024 -6.013 1.00 87.75 111 TYR A CA 1
ATOM 892 C C . TYR A 1 111 ? -5.336 15.763 -5.861 1.00 87.75 111 TYR A C 1
ATOM 894 O O . TYR A 1 111 ? -4.312 15.168 -5.537 1.00 87.75 111 TYR A O 1
ATOM 902 N N . ARG A 1 112 ? -5.358 17.086 -6.054 1.00 79.44 112 ARG A N 1
ATOM 903 C CA . ARG A 1 112 ? -4.140 17.918 -6.078 1.00 79.44 112 ARG A CA 1
ATOM 904 C C . ARG A 1 112 ? -3.290 17.831 -4.805 1.00 79.44 112 ARG A C 1
ATOM 906 O O . ARG A 1 112 ? -2.070 17.882 -4.899 1.00 79.44 112 ARG A O 1
ATOM 913 N N . ASP A 1 113 ? -3.921 17.630 -3.650 1.00 79.56 113 ASP A N 1
ATOM 914 C CA . ASP A 1 113 ? -3.242 17.624 -2.347 1.00 79.56 113 ASP A CA 1
ATOM 915 C C . ASP A 1 113 ? -2.834 16.216 -1.870 1.00 79.56 113 ASP A C 1
ATOM 917 O O . ASP A 1 113 ? -2.563 15.997 -0.686 1.00 79.56 113 ASP A O 1
ATOM 921 N N . THR A 1 114 ? -2.810 15.211 -2.757 1.00 83.56 114 THR A N 1
ATOM 922 C CA . THR A 1 114 ? -2.329 13.876 -2.373 1.00 83.56 114 THR A CA 1
ATOM 923 C C . THR A 1 114 ? -0.824 13.862 -2.179 1.00 83.56 114 THR A C 1
ATOM 925 O O . THR A 1 114 ? -0.061 14.098 -3.112 1.00 83.56 114 THR A O 1
ATOM 928 N N . GLN A 1 115 ? -0.395 13.467 -0.985 1.00 87.56 115 GLN A N 1
ATOM 929 C CA . GLN A 1 115 ? 0.993 13.093 -0.734 1.00 87.56 115 GLN A CA 1
ATOM 930 C C . GLN A 1 115 ? 1.151 11.605 -1.068 1.00 87.56 115 GLN A C 1
ATOM 932 O O . GLN A 1 115 ? 0.764 10.747 -0.277 1.00 87.56 115 GLN A O 1
ATOM 937 N N . LEU A 1 116 ? 1.633 11.300 -2.267 1.00 92.38 116 LEU A N 1
ATOM 938 C CA . LEU A 1 116 ? 1.939 9.938 -2.714 1.00 92.38 116 LEU A CA 1
ATOM 939 C C . LEU A 1 116 ? 3.435 9.663 -2.513 1.00 92.38 116 LEU A C 1
ATOM 941 O O . LEU A 1 116 ? 4.213 10.622 -2.462 1.00 92.38 116 LEU A O 1
ATOM 945 N N . PRO A 1 117 ? 3.853 8.394 -2.374 1.00 95.31 117 PRO A N 1
ATOM 946 C CA . PRO A 1 117 ? 5.270 8.073 -2.428 1.00 95.31 117 PRO A CA 1
ATOM 947 C C . PRO A 1 117 ? 5.828 8.360 -3.831 1.00 95.31 117 PRO A C 1
ATOM 949 O O . PRO A 1 117 ? 5.075 8.439 -4.802 1.00 95.31 117 PRO A O 1
ATOM 952 N N . VAL A 1 118 ? 7.146 8.510 -3.917 1.00 96.12 118 VAL A N 1
ATOM 953 C CA . VAL A 1 118 ? 7.890 8.690 -5.171 1.00 96.12 118 VAL A CA 1
ATOM 954 C C . VAL A 1 118 ? 8.691 7.430 -5.436 1.00 96.12 118 VAL A C 1
ATOM 956 O O . VAL A 1 118 ? 9.381 6.961 -4.523 1.00 96.12 118 VAL A O 1
ATOM 959 N N . PHE A 1 119 ? 8.609 6.899 -6.657 1.00 97.94 119 PHE A N 1
ATOM 960 C CA . PHE A 1 119 ? 9.363 5.714 -7.065 1.00 97.94 119 PHE A CA 1
ATOM 961 C C . PHE A 1 119 ? 10.424 6.071 -8.108 1.00 97.94 119 PHE A C 1
ATOM 963 O O . PHE A 1 119 ? 10.194 6.863 -9.021 1.00 97.94 119 PHE A O 1
ATOM 970 N N . GLN A 1 120 ? 11.590 5.444 -7.993 1.00 97.50 120 GLN A N 1
ATOM 971 C CA . GLN A 1 120 ? 12.557 5.336 -9.082 1.00 97.50 120 GLN A CA 1
ATOM 972 C C . GLN A 1 120 ? 12.742 3.861 -9.414 1.00 97.50 120 GLN A C 1
ATOM 974 O O . GLN A 1 120 ? 12.787 3.022 -8.517 1.00 97.50 120 GLN A O 1
ATOM 979 N N . TYR A 1 121 ? 12.831 3.556 -10.703 1.00 98.06 121 TYR A N 1
ATOM 980 C CA . TYR A 1 121 ? 12.920 2.188 -11.192 1.00 98.06 121 TYR A CA 1
ATOM 981 C C . TYR A 1 121 ? 14.300 1.929 -11.791 1.00 98.06 121 TYR A C 1
ATOM 983 O O . TYR A 1 121 ? 14.843 2.773 -12.506 1.00 98.06 121 TYR A O 1
ATOM 991 N N . SER A 1 122 ? 14.842 0.748 -11.519 1.00 97.81 122 SER A N 1
ATOM 992 C CA . SER A 1 122 ? 16.021 0.200 -12.187 1.00 97.81 122 SER A CA 1
ATOM 993 C C . SER A 1 122 ? 15.756 -1.259 -12.540 1.00 97.81 122 SER A C 1
ATOM 995 O O . SER A 1 122 ? 15.122 -1.976 -11.769 1.00 97.81 122 SER A O 1
ATOM 997 N N . GLU A 1 123 ? 16.237 -1.708 -13.694 1.00 97.44 123 GLU A N 1
ATOM 998 C CA . GLU A 1 123 ? 16.048 -3.071 -14.198 1.00 97.44 123 GLU A CA 1
ATOM 999 C C . GLU A 1 123 ? 17.415 -3.748 -14.358 1.00 97.44 123 GLU A C 1
ATOM 1001 O O . GLU A 1 123 ? 18.031 -3.652 -15.421 1.00 97.44 123 GLU A O 1
ATOM 1006 N N . PRO A 1 124 ? 17.939 -4.408 -13.308 1.00 97.00 124 PRO A N 1
ATOM 1007 C CA . PRO A 1 124 ? 19.246 -5.063 -13.377 1.00 97.00 124 PRO A CA 1
ATOM 1008 C C . PRO A 1 124 ? 19.305 -6.196 -14.413 1.00 97.00 124 PRO A C 1
ATOM 1010 O O . PRO A 1 124 ? 20.368 -6.465 -14.972 1.00 97.00 124 PRO A O 1
ATOM 1013 N N . SER A 1 125 ? 18.174 -6.863 -14.658 1.00 96.56 125 SER A N 1
ATOM 1014 C CA . SER A 1 125 ? 18.020 -7.947 -15.629 1.00 96.56 125 SER A CA 1
ATOM 1015 C C . SER A 1 125 ? 16.551 -8.094 -16.063 1.00 96.56 125 SER A C 1
ATOM 1017 O O . SER A 1 125 ? 15.667 -7.390 -15.564 1.00 96.56 125 SER A O 1
ATOM 1019 N N . GLU A 1 126 ? 16.269 -9.013 -16.994 1.00 94.88 126 GLU A N 1
ATOM 1020 C CA . GLU A 1 126 ? 14.902 -9.282 -17.473 1.00 94.88 126 GLU A CA 1
ATOM 1021 C C . GLU A 1 126 ? 13.955 -9.676 -16.326 1.00 94.88 126 GLU A C 1
ATOM 1023 O O . GLU A 1 126 ? 12.842 -9.154 -16.247 1.00 94.88 126 GLU A O 1
ATOM 1028 N N . ASN A 1 127 ? 14.440 -10.493 -15.385 1.00 96.88 127 ASN A N 1
ATOM 1029 C CA . ASN A 1 127 ? 13.668 -11.041 -14.264 1.00 96.88 127 ASN A CA 1
ATOM 1030 C C . ASN A 1 127 ? 13.887 -10.279 -12.952 1.00 96.88 127 ASN A C 1
ATOM 1032 O O . ASN A 1 127 ? 13.628 -10.819 -11.877 1.00 96.88 127 ASN A O 1
ATOM 1036 N N . GLU A 1 128 ? 14.379 -9.042 -13.015 1.00 98.31 128 GLU A N 1
ATOM 1037 C CA . GLU A 1 128 ? 14.622 -8.221 -11.833 1.00 98.31 128 GLU A CA 1
ATOM 1038 C C . GLU A 1 128 ? 14.071 -6.804 -11.997 1.00 98.31 128 GLU A C 1
ATOM 1040 O O . GLU A 1 128 ? 14.123 -6.209 -13.078 1.00 98.31 128 GLU A O 1
ATOM 1045 N N . LEU A 1 129 ? 13.568 -6.251 -10.894 1.00 98.69 129 LEU A N 1
ATOM 1046 C CA . LEU A 1 129 ? 13.155 -4.855 -10.773 1.00 98.69 129 LEU A CA 1
ATOM 1047 C C . LEU A 1 129 ? 13.599 -4.326 -9.413 1.00 98.69 129 LEU A C 1
ATOM 1049 O O . LEU A 1 129 ? 13.329 -4.941 -8.388 1.00 98.69 129 LEU A O 1
ATOM 1053 N N . VAL A 1 130 ? 14.239 -3.165 -9.392 1.00 98.69 130 VAL A N 1
ATOM 1054 C CA . VAL A 1 130 ? 14.480 -2.408 -8.164 1.00 98.69 130 VAL A CA 1
ATOM 1055 C C . VAL A 1 130 ? 13.548 -1.208 -8.157 1.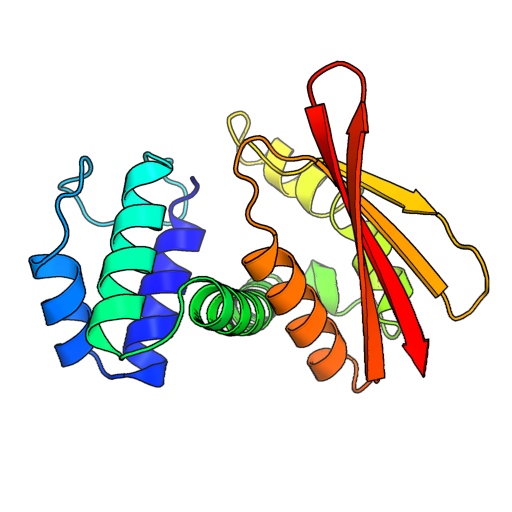00 98.69 130 VAL A C 1
ATOM 1057 O O . VAL A 1 130 ? 13.579 -0.394 -9.081 1.00 98.69 130 VAL A O 1
ATOM 1060 N N . ILE A 1 131 ? 12.723 -1.106 -7.115 1.00 98.62 131 ILE A N 1
ATOM 1061 C CA . ILE A 1 131 ? 11.890 0.065 -6.837 1.00 98.62 131 ILE A CA 1
ATOM 1062 C C . ILE A 1 131 ? 12.515 0.808 -5.660 1.00 98.62 131 ILE A C 1
ATOM 1064 O O . ILE A 1 131 ? 12.384 0.382 -4.512 1.00 98.62 131 ILE A O 1
ATOM 1068 N N . THR A 1 132 ? 13.174 1.929 -5.933 1.00 98.38 132 THR A N 1
ATOM 1069 C CA . THR A 1 132 ? 13.624 2.857 -4.894 1.00 98.38 132 THR A CA 1
ATOM 1070 C C . THR A 1 132 ? 12.440 3.707 -4.459 1.00 98.38 132 THR A C 1
ATOM 1072 O O . THR A 1 132 ? 11.935 4.544 -5.211 1.00 98.38 132 THR A O 1
ATOM 1075 N N . TYR A 1 133 ? 11.985 3.475 -3.235 1.00 98.12 133 TYR A N 1
ATOM 1076 C CA . TYR A 1 133 ? 10.834 4.112 -2.615 1.00 98.12 133 TYR A CA 1
ATOM 1077 C C . TYR A 1 133 ? 11.269 5.262 -1.702 1.00 98.12 133 TYR A C 1
ATOM 1079 O O . TYR A 1 133 ? 12.112 5.097 -0.815 1.00 98.12 133 TYR A O 1
ATOM 1087 N N . TYR A 1 134 ? 10.611 6.412 -1.851 1.00 97.44 134 TYR A N 1
ATOM 1088 C CA . TYR A 1 134 ? 10.683 7.520 -0.901 1.00 97.44 134 TYR A CA 1
ATOM 1089 C C . TYR A 1 134 ? 9.286 7.998 -0.499 1.00 97.44 134 TYR A C 1
ATOM 1091 O O . TYR A 1 134 ? 8.415 8.243 -1.335 1.00 97.44 134 TYR A O 1
ATOM 1099 N N . SER A 1 135 ? 9.079 8.188 0.804 1.00 95.88 135 SER A N 1
ATOM 1100 C CA . SER A 1 135 ? 7.867 8.796 1.349 1.00 95.88 135 SER A CA 1
ATOM 1101 C C . SER A 1 135 ? 8.104 9.302 2.759 1.00 95.88 135 SER A C 1
ATOM 1103 O O . SER A 1 135 ? 8.658 8.587 3.594 1.00 95.88 135 SER A O 1
ATOM 1105 N N . LYS A 1 136 ? 7.560 10.482 3.070 1.00 93.75 136 LYS A N 1
ATOM 1106 C CA . LYS A 1 136 ? 7.527 11.004 4.445 1.00 93.75 136 LYS A CA 1
ATOM 1107 C C . LYS A 1 136 ? 6.798 10.070 5.416 1.00 93.75 136 LYS A C 1
ATOM 1109 O O . LYS A 1 136 ? 7.113 10.076 6.598 1.00 93.75 136 LYS A O 1
ATOM 1114 N N . ARG A 1 137 ? 5.853 9.263 4.915 1.00 95.31 137 ARG A N 1
ATOM 1115 C CA . ARG A 1 137 ? 5.031 8.351 5.726 1.00 95.31 137 ARG A CA 1
ATOM 1116 C C . ARG A 1 137 ? 5.689 7.012 6.031 1.00 95.31 137 ARG A C 1
ATOM 1118 O O . ARG A 1 137 ? 5.178 6.290 6.873 1.00 95.31 137 ARG A O 1
ATOM 1125 N N . LYS A 1 138 ? 6.764 6.644 5.322 1.00 95.44 138 LYS A N 1
ATOM 1126 C CA . LYS A 1 138 ? 7.543 5.424 5.609 1.00 95.44 138 LYS A CA 1
ATOM 1127 C C . LYS A 1 138 ? 6.709 4.130 5.716 1.00 95.44 138 LYS A C 1
ATOM 1129 O O . LYS A 1 138 ? 7.034 3.243 6.495 1.00 95.44 138 LYS A O 1
ATOM 1134 N N . MET A 1 139 ? 5.633 4.013 4.928 1.00 96.56 139 MET A N 1
ATOM 1135 C CA . MET A 1 139 ? 4.716 2.858 4.930 1.00 96.56 139 MET A CA 1
ATOM 1136 C C . MET A 1 139 ? 5.319 1.630 4.221 1.00 96.56 139 MET A C 1
ATOM 1138 O O . MET A 1 139 ? 4.746 1.108 3.266 1.00 96.56 139 MET A O 1
ATOM 1142 N N . TYR A 1 140 ? 6.503 1.199 4.661 1.00 97.44 140 TYR A N 1
ATOM 1143 C CA . TYR A 1 140 ? 7.298 0.177 3.981 1.00 97.44 140 TYR A CA 1
ATOM 1144 C C . TYR A 1 140 ? 6.613 -1.191 3.975 1.00 97.44 140 TYR A C 1
ATOM 1146 O O . TYR A 1 140 ? 6.566 -1.862 2.946 1.00 97.44 140 TYR A O 1
ATOM 1154 N N . ASP A 1 141 ? 6.023 -1.568 5.106 1.00 98.19 141 ASP A N 1
ATOM 1155 C CA . ASP A 1 141 ? 5.314 -2.838 5.259 1.00 98.19 141 ASP A CA 1
ATOM 1156 C C . ASP A 1 141 ? 4.028 -2.885 4.417 1.00 98.19 141 ASP A C 1
ATOM 1158 O O . ASP A 1 141 ? 3.698 -3.918 3.838 1.00 98.19 141 ASP A O 1
ATOM 1162 N N . LEU A 1 142 ? 3.339 -1.746 4.259 1.00 98.44 142 LEU A N 1
ATOM 1163 C CA . LEU A 1 142 ? 2.194 -1.649 3.348 1.00 98.44 142 LEU A CA 1
ATOM 1164 C C . LEU A 1 142 ? 2.627 -1.882 1.895 1.00 98.44 142 LEU A C 1
ATOM 1166 O O . LEU A 1 142 ? 1.949 -2.599 1.163 1.00 98.44 142 LEU A O 1
ATOM 1170 N N . MET A 1 143 ? 3.745 -1.277 1.478 1.00 97.94 143 MET A N 1
ATOM 1171 C CA . MET A 1 143 ? 4.296 -1.447 0.131 1.00 97.94 143 MET A CA 1
ATOM 1172 C C . MET A 1 143 ? 4.695 -2.904 -0.133 1.00 97.94 143 MET A C 1
ATOM 1174 O O . MET A 1 143 ? 4.331 -3.444 -1.173 1.00 97.94 143 MET A O 1
ATOM 1178 N N . GLU A 1 144 ? 5.352 -3.567 0.822 1.00 98.56 144 GLU A N 1
ATOM 1179 C CA . GLU A 1 144 ? 5.668 -5.000 0.722 1.00 98.56 144 GLU A CA 1
ATOM 1180 C C . GLU A 1 144 ? 4.393 -5.844 0.548 1.00 98.56 144 GLU A C 1
ATOM 1182 O O . GLU A 1 144 ? 4.326 -6.713 -0.323 1.00 98.56 144 GLU A O 1
ATOM 1187 N N . GLY A 1 145 ? 3.349 -5.539 1.325 1.00 98.69 145 GLY A N 1
ATOM 1188 C CA . GLY A 1 145 ? 2.031 -6.155 1.193 1.00 98.69 145 GLY A CA 1
ATOM 1189 C C . GLY A 1 145 ? 1.394 -5.948 -0.182 1.00 98.69 145 GLY A C 1
ATOM 1190 O O . GLY A 1 145 ? 0.886 -6.896 -0.777 1.00 98.69 145 GLY A O 1
ATOM 1191 N N . LEU A 1 146 ? 1.441 -4.725 -0.715 1.00 98.81 146 LEU A N 1
ATOM 1192 C CA . LEU A 1 146 ? 0.933 -4.412 -2.054 1.00 98.81 146 LEU A CA 1
ATOM 1193 C C . LEU A 1 146 ? 1.654 -5.237 -3.131 1.00 98.81 146 LEU A C 1
ATOM 1195 O O . LEU A 1 146 ? 0.990 -5.792 -4.004 1.00 98.81 146 LEU A O 1
ATOM 1199 N N . ILE A 1 147 ? 2.982 -5.372 -3.044 1.00 98.81 147 ILE A N 1
ATOM 1200 C CA . ILE A 1 147 ? 3.780 -6.202 -3.963 1.00 98.81 147 ILE A CA 1
ATOM 1201 C C . ILE A 1 147 ? 3.391 -7.683 -3.839 1.00 98.81 147 ILE A C 1
ATOM 1203 O O . ILE A 1 147 ? 3.257 -8.361 -4.855 1.00 98.81 147 ILE A O 1
ATOM 1207 N N . ASN A 1 148 ? 3.128 -8.180 -2.626 1.00 98.75 148 ASN A N 1
ATOM 1208 C CA . ASN A 1 148 ? 2.614 -9.542 -2.434 1.00 98.75 148 ASN A CA 1
ATOM 1209 C C . ASN A 1 148 ? 1.241 -9.738 -3.102 1.00 98.75 148 ASN A C 1
ATOM 1211 O O . ASN A 1 148 ? 0.990 -10.783 -3.695 1.00 98.75 148 ASN A O 1
ATOM 1215 N N . GLY A 1 149 ? 0.362 -8.732 -3.043 1.00 98.75 149 GLY A N 1
ATOM 1216 C CA . GLY A 1 149 ? -0.922 -8.761 -3.750 1.00 98.75 149 GLY A CA 1
ATOM 1217 C C . GLY A 1 149 ? -0.755 -8.803 -5.273 1.00 98.75 149 GLY A C 1
ATOM 1218 O O . GLY A 1 149 ? -1.462 -9.549 -5.948 1.00 98.75 149 GLY A O 1
ATOM 1219 N N . VAL A 1 150 ? 0.222 -8.063 -5.809 1.00 98.75 150 VAL A N 1
ATOM 1220 C CA . VAL A 1 150 ? 0.604 -8.135 -7.228 1.00 98.75 150 VAL A CA 1
ATOM 1221 C C . VAL A 1 150 ? 1.082 -9.543 -7.584 1.00 98.75 150 VAL A C 1
ATOM 1223 O O . VAL A 1 150 ? 0.582 -10.121 -8.543 1.00 98.75 150 VAL A O 1
ATOM 1226 N N . ALA A 1 151 ? 2.006 -10.113 -6.807 1.00 98.62 151 ALA A N 1
ATOM 1227 C CA . ALA A 1 151 ? 2.519 -11.465 -7.030 1.00 98.62 151 ALA A CA 1
ATOM 1228 C C . ALA A 1 151 ? 1.381 -12.497 -7.147 1.00 98.62 151 ALA A C 1
ATOM 1230 O O . ALA A 1 151 ? 1.331 -13.262 -8.108 1.00 98.62 151 ALA A O 1
ATOM 1231 N N . GLU A 1 152 ? 0.420 -12.458 -6.215 1.00 98.56 152 GLU A N 1
ATOM 1232 C CA . GLU A 1 152 ? -0.739 -13.358 -6.222 1.00 98.56 152 GLU A CA 1
ATOM 1233 C C . GLU A 1 152 ? -1.664 -13.124 -7.424 1.00 98.56 152 GLU A C 1
ATOM 1235 O O . GLU A 1 152 ? -2.108 -14.077 -8.057 1.00 98.56 152 GLU A O 1
ATOM 1240 N N . HIS A 1 153 ? -1.946 -11.869 -7.777 1.00 98.50 153 HIS A N 1
ATOM 1241 C CA . HIS A 1 153 ? -2.844 -11.554 -8.890 1.00 98.50 153 HIS A CA 1
ATOM 1242 C C . HIS A 1 153 ? -2.324 -12.021 -10.248 1.00 98.50 153 HIS A C 1
ATOM 1244 O O . HIS A 1 153 ? -3.108 -12.456 -11.088 1.00 98.50 153 HIS A O 1
ATOM 1250 N N . PHE A 1 154 ? -1.012 -11.922 -10.459 1.00 98.12 154 PHE A N 1
ATOM 1251 C CA . PHE A 1 154 ? -0.358 -12.345 -11.694 1.00 98.12 154 PHE A CA 1
ATOM 1252 C C . PHE A 1 154 ? 0.120 -13.805 -11.657 1.00 98.12 154 PHE A C 1
ATOM 1254 O O . PHE A 1 154 ? 0.823 -14.218 -12.577 1.00 98.12 154 PHE A O 1
ATOM 1261 N N . ASP A 1 155 ? -0.216 -14.570 -10.608 1.00 97.88 155 ASP A N 1
ATOM 1262 C CA . ASP A 1 155 ? 0.250 -15.951 -10.392 1.00 97.88 155 ASP A CA 1
ATOM 1263 C C . ASP A 1 155 ? 1.768 -16.100 -10.618 1.00 97.88 155 ASP A C 1
ATOM 1265 O O . ASP A 1 155 ? 2.252 -17.003 -11.296 1.00 97.88 155 ASP A O 1
ATOM 1269 N N . THR A 1 156 ? 2.535 -15.133 -10.107 1.00 97.88 156 THR A N 1
ATOM 1270 C CA . THR A 1 156 ? 3.985 -15.040 -10.307 1.00 97.88 156 THR A CA 1
ATOM 1271 C C . THR A 1 156 ? 4.674 -14.965 -8.959 1.00 97.88 156 THR A C 1
ATOM 1273 O O . THR A 1 156 ? 4.317 -14.144 -8.112 1.00 97.88 156 THR A O 1
ATOM 1276 N N . ARG A 1 157 ? 5.716 -15.771 -8.750 1.00 97.69 157 ARG A N 1
ATOM 1277 C CA . ARG A 1 157 ? 6.497 -15.677 -7.520 1.00 97.69 157 ARG A CA 1
ATOM 1278 C C . ARG A 1 157 ? 7.443 -14.481 -7.614 1.00 97.69 157 ARG A C 1
ATOM 1280 O O . ARG A 1 157 ? 8.221 -14.365 -8.556 1.00 97.69 157 ARG A O 1
ATOM 1287 N N . ILE A 1 158 ? 7.397 -13.617 -6.601 1.00 98.50 158 ILE A N 1
ATOM 1288 C CA . ILE A 1 158 ? 8.296 -12.467 -6.458 1.00 98.50 158 ILE A CA 1
ATOM 1289 C C . ILE A 1 158 ? 9.080 -12.634 -5.154 1.00 98.50 158 ILE A C 1
ATOM 1291 O O . ILE A 1 158 ? 8.517 -12.524 -4.066 1.00 98.50 158 ILE A O 1
ATOM 1295 N N . GLU A 1 159 ? 10.379 -12.920 -5.243 1.00 98.44 159 GLU A N 1
ATOM 1296 C CA . GLU A 1 159 ? 11.275 -12.799 -4.087 1.00 98.44 159 GLU A CA 1
ATOM 1297 C C . GLU A 1 159 ? 11.577 -11.316 -3.859 1.00 98.44 159 GLU A C 1
ATOM 1299 O O . GLU A 1 159 ? 11.955 -10.609 -4.793 1.00 98.44 159 GLU A O 1
ATOM 1304 N N . GLN A 1 160 ? 11.421 -10.850 -2.619 1.00 98.00 160 GLN A N 1
ATOM 1305 C CA . GLN A 1 160 ? 11.702 -9.468 -2.240 1.00 98.00 160 GLN A CA 1
ATOM 1306 C C . GLN A 1 160 ? 12.940 -9.409 -1.343 1.00 98.00 160 GLN A C 1
ATOM 1308 O O . GLN A 1 160 ? 13.031 -10.112 -0.333 1.00 98.00 160 GLN A O 1
ATOM 1313 N N . ARG A 1 161 ? 13.894 -8.549 -1.695 1.00 98.00 161 ARG A N 1
ATOM 1314 C CA . ARG A 1 161 ? 15.041 -8.186 -0.860 1.00 98.00 161 ARG A CA 1
ATOM 1315 C C . ARG A 1 161 ? 15.015 -6.694 -0.621 1.00 98.00 161 ARG A C 1
ATOM 1317 O O . ARG A 1 161 ? 14.774 -5.918 -1.542 1.00 98.00 161 ARG A O 1
ATOM 1324 N N . HIS A 1 162 ? 15.284 -6.298 0.614 1.00 96.25 162 HIS A N 1
ATOM 1325 C CA . HIS A 1 162 ? 15.141 -4.911 1.021 1.00 96.25 162 HIS A CA 1
ATOM 1326 C C . HIS A 1 162 ? 16.458 -4.323 1.489 1.00 96.25 162 HIS A C 1
ATOM 1328 O O . HIS A 1 162 ? 17.212 -4.960 2.228 1.00 96.25 162 HIS A O 1
ATOM 1334 N N . SER A 1 163 ? 16.704 -3.077 1.105 1.00 96.56 163 SER A N 1
ATOM 1335 C CA . SER A 1 163 ? 17.796 -2.289 1.660 1.00 96.56 163 SER A CA 1
ATOM 1336 C C . SER A 1 163 ? 17.309 -0.885 1.988 1.00 96.56 163 SER A C 1
ATOM 1338 O O . SER A 1 163 ? 16.386 -0.366 1.366 1.00 96.56 163 SER A O 1
ATOM 1340 N N . ARG A 1 164 ? 17.904 -0.280 3.010 1.00 95.94 164 ARG A N 1
ATOM 1341 C CA . ARG A 1 164 ? 17.542 1.054 3.474 1.00 95.94 164 ARG A CA 1
ATOM 1342 C C . ARG A 1 164 ? 18.802 1.881 3.617 1.00 95.94 164 ARG A C 1
ATOM 1344 O O . ARG A 1 164 ? 19.787 1.405 4.179 1.00 95.94 164 ARG A O 1
ATOM 1351 N N . TYR A 1 165 ? 18.748 3.117 3.146 1.00 96.31 165 TYR A N 1
ATOM 1352 C CA . TYR A 1 165 ? 19.865 4.045 3.233 1.00 96.31 165 TYR A CA 1
ATOM 1353 C C . TYR A 1 165 ? 19.374 5.486 3.356 1.00 96.31 165 TYR A C 1
ATOM 1355 O O . TYR A 1 165 ? 18.234 5.809 3.022 1.00 96.31 165 TYR A O 1
ATOM 1363 N N . GLU A 1 166 ? 20.249 6.359 3.844 1.00 96.44 166 GLU A N 1
ATOM 1364 C CA . GLU A 1 166 ? 19.998 7.794 3.911 1.00 96.44 166 GLU A CA 1
ATOM 1365 C C . GLU A 1 166 ? 20.796 8.514 2.822 1.00 96.44 166 GLU A C 1
ATOM 1367 O O . GLU A 1 166 ? 21.966 8.205 2.583 1.00 96.44 166 GLU A O 1
ATOM 1372 N N . LYS A 1 167 ? 20.166 9.483 2.159 1.00 94.06 167 LYS A N 1
ATOM 1373 C CA . LYS A 1 167 ? 20.818 10.379 1.205 1.00 94.06 167 LYS A CA 1
ATOM 1374 C C . LYS A 1 167 ? 20.204 11.768 1.317 1.00 94.06 167 LYS A C 1
ATOM 1376 O O . LYS A 1 167 ? 18.986 11.909 1.296 1.00 94.06 167 LYS A O 1
ATOM 1381 N N . ASP A 1 168 ? 21.048 12.789 1.449 1.00 93.50 168 ASP A N 1
ATOM 1382 C CA . ASP A 1 168 ? 20.630 14.193 1.560 1.00 93.50 168 ASP A CA 1
ATOM 1383 C C . ASP A 1 168 ? 19.570 14.428 2.663 1.00 93.50 168 ASP A C 1
ATOM 1385 O O . ASP A 1 168 ? 18.606 15.167 2.463 1.00 93.50 168 ASP A O 1
ATOM 1389 N N . GLY A 1 169 ? 19.712 13.752 3.814 1.00 92.50 169 GLY A N 1
ATOM 1390 C CA . GLY A 1 169 ? 18.785 13.836 4.955 1.00 92.50 169 GLY A CA 1
ATOM 1391 C C . GLY A 1 169 ? 17.443 13.117 4.758 1.00 92.50 169 GLY A C 1
ATOM 1392 O O . GLY A 1 169 ? 16.516 13.304 5.547 1.00 92.50 169 GLY A O 1
ATOM 1393 N N . HIS A 1 170 ? 17.315 12.311 3.704 1.00 93.19 170 HIS A N 1
ATOM 1394 C CA . HIS A 1 170 ? 16.114 11.552 3.379 1.00 93.19 170 HIS A CA 1
ATOM 1395 C C . HIS A 1 170 ? 16.385 10.048 3.437 1.00 93.19 170 HIS A C 1
ATOM 1397 O O . HIS A 1 170 ? 17.381 9.566 2.903 1.00 93.19 170 HIS A O 1
ATOM 1403 N N . GLU A 1 171 ? 15.474 9.305 4.063 1.00 95.94 171 GLU A N 1
ATOM 1404 C CA . GLU A 1 171 ? 15.510 7.842 4.115 1.00 95.94 171 GLU A CA 1
ATOM 1405 C C . GLU A 1 171 ? 14.850 7.259 2.858 1.00 95.94 171 GLU A C 1
ATOM 1407 O O . GLU A 1 171 ? 13.689 7.554 2.559 1.00 95.94 171 GLU A O 1
ATOM 1412 N N . PHE A 1 172 ? 15.595 6.419 2.147 1.00 97.06 172 PHE A N 1
ATOM 1413 C CA . PHE A 1 172 ? 15.151 5.665 0.980 1.00 97.06 172 PHE A CA 1
ATOM 1414 C C . PHE A 1 172 ? 15.073 4.180 1.318 1.00 97.06 172 PHE A C 1
ATOM 1416 O O . PHE A 1 172 ? 15.797 3.681 2.187 1.00 97.06 172 PHE A O 1
ATOM 1423 N N . TYR A 1 173 ? 14.184 3.479 0.624 1.00 98.00 173 TYR A N 1
ATOM 1424 C CA . TYR A 1 173 ? 13.989 2.046 0.787 1.00 98.00 173 TYR A CA 1
ATOM 1425 C C . TYR A 1 173 ? 13.940 1.383 -0.583 1.00 98.00 173 TYR A C 1
ATOM 1427 O O . TYR A 1 173 ? 13.059 1.687 -1.382 1.00 98.00 173 TYR A O 1
ATOM 1435 N N . ASP A 1 174 ? 14.878 0.489 -0.858 1.00 98.31 174 ASP A N 1
ATOM 1436 C CA . ASP A 1 174 ? 14.910 -0.260 -2.106 1.00 98.31 174 ASP A CA 1
ATOM 1437 C C . ASP A 1 174 ? 14.181 -1.585 -1.933 1.00 98.31 174 ASP A C 1
ATOM 1439 O O . ASP A 1 174 ? 14.530 -2.384 -1.061 1.00 98.31 174 ASP A O 1
ATOM 1443 N N . TYR A 1 175 ? 13.212 -1.826 -2.811 1.00 98.56 175 TYR A N 1
ATOM 1444 C CA . TYR A 1 175 ? 12.596 -3.130 -3.021 1.00 98.56 175 TYR A CA 1
ATOM 1445 C C . TYR A 1 175 ? 13.244 -3.775 -4.239 1.00 98.56 175 TYR A C 1
ATOM 1447 O O . TYR A 1 175 ? 12.927 -3.416 -5.372 1.00 98.56 175 TYR A O 1
ATOM 1455 N N . HIS A 1 176 ? 14.169 -4.706 -4.016 1.00 98.62 176 HIS A N 1
ATOM 1456 C CA . HIS A 1 176 ? 14.752 -5.527 -5.072 1.00 98.62 176 HIS A CA 1
ATOM 1457 C C . HIS A 1 176 ? 13.903 -6.784 -5.251 1.00 98.62 176 HIS A C 1
ATOM 1459 O O . HIS A 1 176 ? 13.834 -7.638 -4.369 1.00 98.62 176 HIS A O 1
ATOM 1465 N N . LEU A 1 177 ? 13.229 -6.853 -6.391 1.00 98.69 177 LEU A N 1
ATOM 1466 C CA . LEU A 1 177 ? 12.255 -7.867 -6.759 1.00 98.69 177 LEU A CA 1
ATOM 1467 C C . LEU A 1 177 ? 12.863 -8.811 -7.791 1.00 98.69 177 LEU A C 1
ATOM 1469 O O . LEU A 1 177 ? 13.390 -8.349 -8.804 1.00 98.69 177 LEU A O 1
ATOM 1473 N N . ILE A 1 178 ? 12.768 -10.115 -7.540 1.00 98.56 178 ILE A N 1
ATOM 1474 C CA . ILE A 1 178 ? 13.231 -11.175 -8.441 1.00 98.56 178 ILE A CA 1
ATOM 1475 C C . ILE A 1 178 ? 12.017 -12.028 -8.819 1.00 98.56 178 ILE A C 1
ATOM 1477 O O . ILE A 1 178 ? 11.368 -12.600 -7.942 1.00 98.56 178 ILE A O 1
ATOM 1481 N N . PHE A 1 179 ? 11.706 -12.091 -10.112 1.00 98.00 179 PHE A N 1
ATOM 1482 C CA . PHE A 1 179 ? 10.525 -12.765 -10.657 1.00 98.00 179 PHE A CA 1
ATOM 1483 C C . PHE A 1 179 ? 10.876 -14.195 -11.104 1.00 98.00 179 PHE A C 1
ATOM 1485 O O . PHE A 1 179 ? 11.908 -14.401 -11.748 1.00 98.00 179 PHE A O 1
ATOM 1492 N N . SER A 1 180 ? 10.032 -15.180 -10.770 1.00 93.50 180 SER A N 1
ATOM 1493 C CA . SER A 1 180 ? 10.218 -16.601 -11.127 1.00 93.50 180 SER A CA 1
ATOM 1494 C C . SER A 1 180 ? 8.913 -17.340 -11.380 1.00 93.50 180 SER A C 1
ATOM 1496 O O . SER A 1 180 ? 7.933 -17.012 -10.669 1.00 93.50 180 SER A O 1
#

Radius of gyration: 16.51 Å; Cα contacts (8 Å, |Δi|>4): 248; chains: 1; bounding box: 39×34×41 Å

Mean predicted aligned error: 2.71 Å

Organism: NCBI:txid392009

InterPro domains:
  IPR011644 Heme NO-binding [PF07700] (2-160)
  IPR024096 NO signalling/Golgi transport ligand-binding domain superfamily [SSF111126] (1-174)
  IPR038158 H-NOX domain superfamily [G3DSA:3.90.1520.10] (1-180)

Sequence (180 aa):
MKGIIFNIAEKFIATRFGEEKLEQILSACELETIEPFVGPGTYPDNDLMEIVHTAAEKVDLPVPEFMKQMGHFTFFKLAERYPNFVAPYSNPKDFLMTVDNVIHVEVRKLYRDTQLPVFQYSEPSENELVITYYSKRKMYDLMEGLINGVAEHFDTRIEQRHSRYEKDGHEFYDYHLIFS